Protein AF-A0A1H5EZY5-F1 (afdb_monomer)

Solvent-accessible surface area (backbone atoms only — not comparable to full-atom values): 12156 Å² total; per-residue (Å²): 132,83,86,78,52,65,45,94,56,48,71,58,51,29,42,50,50,19,53,46,42,24,49,39,23,75,73,49,32,17,61,66,46,44,53,45,46,36,35,61,32,66,70,31,31,36,28,36,34,44,83,40,55,29,70,71,45,46,45,78,48,39,24,49,19,39,66,89,80,64,45,63,41,95,85,56,87,51,53,63,32,92,62,47,39,56,52,40,27,47,43,71,72,35,91,64,38,32,17,35,40,35,31,49,28,74,66,40,46,40,71,70,27,32,38,50,18,38,30,57,73,62,80,70,93,87,70,81,74,88,79,92,68,91,83,70,32,72,51,37,62,45,72,58,74,57,99,74,70,52,51,68,61,43,26,53,52,52,47,56,38,54,72,72,43,57,95,71,51,57,51,52,38,37,32,40,103,68,23,33,36,18,33,18,70,35,63,66,47,13,48,51,40,45,51,48,28,40,56,42,30,70,52,76,77,73,77,71,97,73,74,80,72,87,83,78,85,82,132

Secondary structure (DSSP, 8-state):
-PPPPPPTTHHHHHHHHHHHHHHHHHTTSS-TT--EEEEEETTEEEEEBTT--TTT--GGGEEEE-TTT-PBPTT--S-B-TTHHHHHHHHHH-TT--EEEEE--HHHHSHHHHHHHHS--S--TTS--S--PPP-----EEPPPPSS--HHHHHHHHHHHHHTSPTT--SEEEETTTEEEEEESSHHHHHHHHHHHHHHHHS--PPPS-PPPTT----

pLDDT: mean 80.05, std 19.18, range [26.67, 98.0]

Sequence (219 aa):
MKPLYLREDTERQRERLAATARHLHRSGWMPGTSGSVSLRSGDAVLITAHDLDKGRMDARDTVLIDPSEGLPLLGETEWPCAETPVHLALHGYLPDCETVVHVRAAGVTTPAAFARGAGHAGPPAAERNLRSGPAGSTPTMLPALPARPDPGRTADEVRAALDGTAAGAPAALLVADTGVFTWGRDLGEALAALDGIE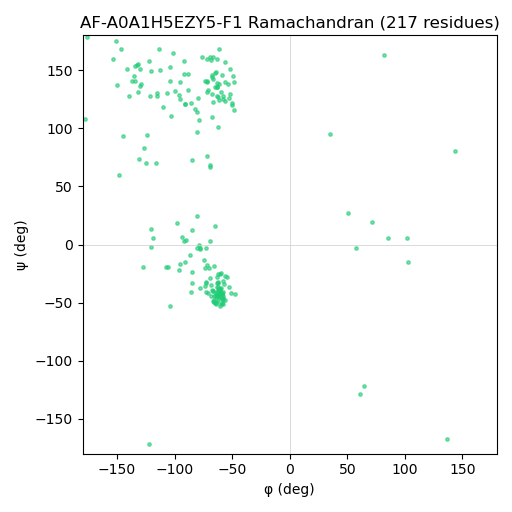ERSRSPLRPG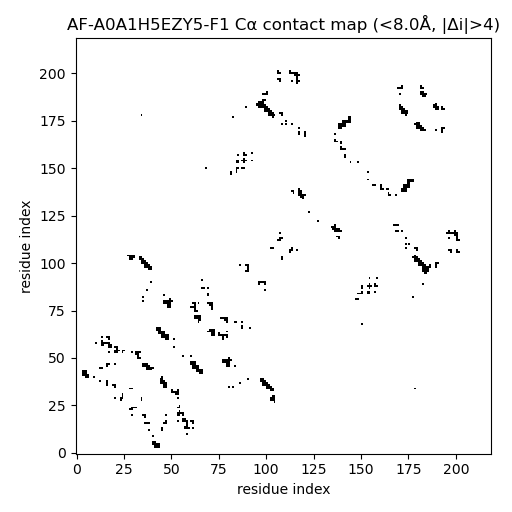ADAPDPAGWTR

Nearest PDB structures (foldseek):
  1e49-assembly1_P  TM=8.321E-01  e=1.815E-11  Escherichia coli
  2opi-assembly1_B  TM=8.022E-01  e=7.577E-12  Bacteroides thetaiotaomicron VPI-5482
  6btg-assembly1_A  TM=8.144E-01  e=2.809E-11  Bacillus thuringiensis
  1jdi-assembly1_A  TM=7.151E-01  e=1.248E-11  Escherichia coli K-12
  1k0w-assembly1_A  TM=7.139E-01  e=4.084E-11  Escherichia coli

Foldseek 3Di:
DDDFAFAPCLLVVLQVQLVVLL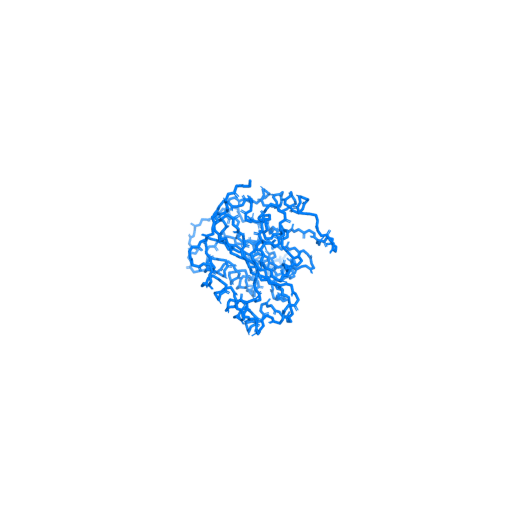VCCVVQFADQQAKKKWFDGGQWIKIAFARDGSNDDGSLRIFTAHLPQRAGDPPRDTHHYQCSLLVSLCCVQPVLFGMKIWTDRPLCQDPLLVQQLQQDLDPPPPPDDDDDDDGGFGAQEAEAAPPRHDSVVSSVRSNVSVVPGDPRGQQWYHYHPRGIMGTGSDPVSRVVSVVSSNVSSPDPDPPPPPPPDPPPDDD

Radius of gyration: 19.77 Å; Cα contacts (8 Å, |Δi|>4): 393; chains: 1; bounding box: 54×33×74 Å

Structure (mmCIF, N/CA/C/O backbone):
data_AF-A0A1H5EZY5-F1
#
_entry.id   AF-A0A1H5EZY5-F1
#
loop_
_atom_site.group_PDB
_atom_site.id
_atom_site.type_symbol
_atom_site.label_atom_id
_atom_site.label_alt_id
_atom_site.label_comp_id
_atom_site.label_asym_id
_atom_site.label_entity_id
_atom_site.label_seq_id
_atom_site.pdbx_PDB_ins_code
_atom_site.Cartn_x
_atom_site.Cartn_y
_atom_site.Cartn_z
_atom_site.occupancy
_atom_site.B_iso_or_equiv
_atom_site.auth_seq_id
_atom_site.auth_comp_id
_atom_site.auth_asym_id
_atom_site.auth_atom_id
_atom_site.pdbx_PDB_model_num
ATOM 1 N N . MET A 1 1 ? -13.627 16.289 18.572 1.00 65.69 1 MET A N 1
ATOM 2 C CA . MET A 1 1 ? -13.068 15.155 17.809 1.00 65.69 1 MET A CA 1
ATOM 3 C C . MET A 1 1 ? -14.059 14.840 16.699 1.00 65.69 1 MET A C 1
ATOM 5 O O . MET A 1 1 ? -15.232 14.675 17.014 1.00 65.69 1 MET A O 1
ATOM 9 N N . LYS A 1 2 ? -13.652 14.899 15.425 1.00 73.62 2 LYS A N 1
ATOM 10 C CA . LYS A 1 2 ? -14.543 14.551 14.305 1.00 73.62 2 LYS A CA 1
ATOM 11 C C . LYS A 1 2 ? -14.763 13.028 14.337 1.00 73.62 2 LYS A C 1
ATOM 13 O O . LYS A 1 2 ? -13.775 12.321 14.525 1.00 73.62 2 LYS A O 1
ATOM 18 N N . PRO A 1 3 ? -16.000 12.519 14.217 1.00 80.00 3 PRO A N 1
ATOM 19 C CA . PRO A 1 3 ? -16.215 11.081 14.093 1.00 80.00 3 PRO A CA 1
ATOM 20 C C . PRO A 1 3 ? -15.567 10.575 12.796 1.00 80.00 3 PRO A C 1
ATOM 22 O O . PRO A 1 3 ? -15.693 11.229 11.760 1.00 80.00 3 PRO A O 1
ATOM 25 N N . LEU A 1 4 ? -14.869 9.441 12.876 1.00 86.88 4 LEU A N 1
ATOM 26 C CA . LEU A 1 4 ? -14.318 8.737 11.718 1.00 86.88 4 LEU A CA 1
ATOM 27 C C . LEU A 1 4 ? -15.369 7.772 11.175 1.00 86.88 4 LEU A C 1
ATOM 29 O O . LEU A 1 4 ? -15.978 7.024 11.943 1.00 86.88 4 LEU A O 1
ATOM 33 N N . TYR A 1 5 ? -15.574 7.780 9.862 1.00 90.75 5 TYR A N 1
ATOM 34 C CA . TYR A 1 5 ? -16.389 6.779 9.191 1.00 90.75 5 TYR A CA 1
ATOM 35 C C . TYR A 1 5 ? -15.509 5.607 8.750 1.00 90.75 5 TYR A C 1
ATOM 37 O O . TYR A 1 5 ? -14.586 5.786 7.961 1.00 90.75 5 TYR A O 1
ATOM 45 N N . LEU A 1 6 ? -15.806 4.404 9.234 1.00 92.81 6 LEU A N 1
ATOM 46 C CA . LEU A 1 6 ? -15.207 3.160 8.745 1.00 92.81 6 LEU A CA 1
ATOM 47 C C . LEU A 1 6 ? -16.213 2.430 7.861 1.00 92.81 6 LEU A C 1
ATOM 49 O O . LEU A 1 6 ? -17.425 2.568 8.047 1.00 92.81 6 LEU A O 1
ATOM 53 N N . ARG A 1 7 ? -15.726 1.621 6.917 1.00 91.00 7 ARG A N 1
ATOM 54 C CA . ARG A 1 7 ? -16.623 0.776 6.123 1.00 91.00 7 ARG A CA 1
ATOM 55 C C . ARG A 1 7 ? -17.281 -0.289 7.001 1.00 91.00 7 ARG A C 1
ATOM 57 O O . ARG A 1 7 ? -16.639 -0.883 7.869 1.00 91.00 7 ARG A O 1
ATOM 64 N N . GLU A 1 8 ? -18.550 -0.581 6.729 1.00 90.00 8 GLU A N 1
ATOM 65 C CA . GLU A 1 8 ? -19.320 -1.602 7.456 1.00 90.00 8 GLU A CA 1
ATOM 66 C C . GLU A 1 8 ? -18.708 -3.009 7.334 1.00 90.00 8 GLU A C 1
ATOM 68 O O . GLU A 1 8 ? -18.880 -3.845 8.217 1.00 90.00 8 GLU A O 1
ATOM 73 N N . ASP A 1 9 ? -17.961 -3.275 6.260 1.00 93.50 9 ASP A N 1
ATOM 74 C CA . ASP A 1 9 ? -17.326 -4.560 5.974 1.00 93.50 9 ASP A CA 1
ATOM 75 C C . ASP A 1 9 ? -15.842 -4.629 6.377 1.00 93.50 9 ASP A C 1
ATOM 77 O O . ASP A 1 9 ? -15.132 -5.526 5.921 1.00 93.50 9 ASP A O 1
ATOM 81 N N . THR A 1 10 ? -15.368 -3.738 7.258 1.00 94.75 10 THR A N 1
ATOM 82 C CA . THR A 1 10 ? -13.947 -3.658 7.659 1.00 94.75 10 THR A CA 1
ATOM 83 C C . THR A 1 10 ? -13.365 -5.004 8.108 1.00 94.75 10 THR A C 1
ATOM 85 O O . THR A 1 10 ? -12.271 -5.364 7.683 1.00 94.75 10 THR A O 1
ATOM 88 N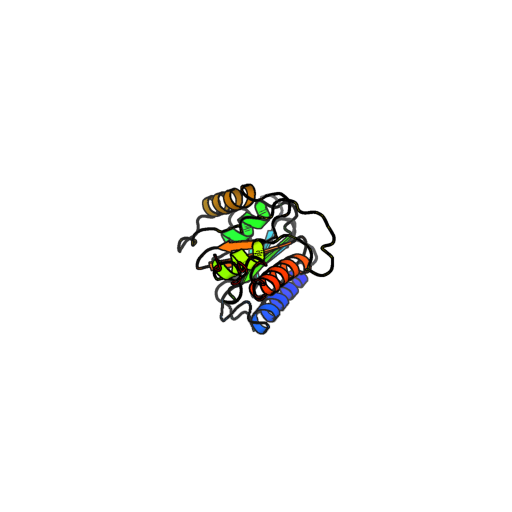 N . GLU A 1 11 ? -14.096 -5.814 8.878 1.00 94.88 11 GLU A N 1
ATOM 89 C CA . GLU A 1 11 ? -13.612 -7.145 9.289 1.00 94.88 11 GLU A CA 1
ATOM 90 C C . GLU A 1 11 ? -13.385 -8.089 8.096 1.00 94.88 11 GLU A C 1
ATOM 92 O O . GLU A 1 11 ? -12.392 -8.815 8.043 1.00 94.88 11 GLU A O 1
ATOM 97 N N . ARG A 1 12 ? -14.237 -8.016 7.064 1.00 96.19 12 ARG A N 1
ATOM 98 C CA . ARG A 1 12 ? -13.999 -8.752 5.811 1.00 96.19 12 ARG A CA 1
ATOM 99 C C . ARG A 1 12 ? -12.801 -8.186 5.057 1.00 96.19 12 ARG A C 1
ATOM 101 O O . ARG A 1 12 ? -12.072 -8.949 4.424 1.00 96.19 12 ARG A O 1
ATOM 108 N N . GLN A 1 13 ? -12.580 -6.869 5.111 1.00 96.44 13 GLN A N 1
ATOM 109 C CA . GLN A 1 13 ? -11.387 -6.258 4.525 1.00 96.44 13 GLN A CA 1
ATOM 110 C C . GLN A 1 13 ? -10.110 -6.771 5.207 1.00 96.44 13 GLN A C 1
ATOM 112 O O . GLN A 1 13 ? -9.157 -7.085 4.495 1.00 96.44 13 GLN A O 1
ATOM 117 N N . ARG A 1 14 ? -10.101 -6.953 6.538 1.00 97.12 14 ARG A N 1
ATOM 118 C CA . ARG A 1 14 ? -8.972 -7.559 7.277 1.00 97.12 14 ARG A CA 1
ATOM 119 C C . ARG A 1 14 ? -8.669 -8.971 6.804 1.00 97.12 14 ARG A C 1
ATOM 121 O O . ARG A 1 14 ? -7.535 -9.274 6.433 1.00 97.12 14 ARG A O 1
ATOM 128 N N . GLU A 1 15 ? -9.689 -9.822 6.738 1.00 97.00 15 GLU A N 1
ATOM 129 C CA . GLU A 1 15 ? -9.538 -11.192 6.241 1.00 97.00 15 GLU A CA 1
ATOM 130 C C . GLU A 1 15 ? -9.032 -11.227 4.795 1.00 97.00 15 GLU A C 1
ATOM 132 O O . GLU A 1 15 ? -8.137 -12.012 4.462 1.00 97.00 15 GLU A O 1
ATOM 137 N N . ARG A 1 16 ? -9.571 -10.354 3.934 1.00 95.94 16 ARG A N 1
ATOM 138 C CA . ARG A 1 16 ? -9.159 -10.234 2.532 1.00 95.94 16 ARG A CA 1
ATOM 139 C C . ARG A 1 16 ? -7.709 -9.778 2.414 1.00 95.94 16 ARG A C 1
ATOM 141 O O . ARG A 1 16 ? -6.968 -10.348 1.612 1.00 95.94 16 ARG A O 1
ATOM 148 N N . LEU A 1 17 ? -7.288 -8.799 3.210 1.00 95.81 17 LEU A N 1
ATOM 149 C CA . LEU A 1 17 ? -5.916 -8.296 3.219 1.00 95.81 17 LEU A CA 1
ATOM 150 C C . LEU A 1 17 ? -4.931 -9.393 3.632 1.00 95.81 17 LEU A C 1
ATOM 152 O O . LEU A 1 17 ? -3.958 -9.653 2.924 1.00 95.81 17 LEU A O 1
ATOM 156 N N . ALA A 1 18 ? -5.240 -10.112 4.713 1.00 95.62 18 ALA A N 1
ATOM 157 C CA . ALA A 1 18 ? -4.438 -11.236 5.178 1.00 95.62 18 ALA A CA 1
ATOM 158 C C . ALA A 1 18 ? -4.370 -12.361 4.132 1.00 95.62 18 ALA A C 1
ATOM 160 O O . ALA A 1 18 ? -3.295 -12.868 3.817 1.00 95.62 18 ALA A O 1
ATOM 161 N N . ALA A 1 19 ? -5.504 -12.730 3.526 1.00 96.12 19 ALA A N 1
ATOM 162 C CA . ALA A 1 19 ? -5.543 -13.736 2.464 1.00 96.12 19 ALA A CA 1
ATOM 163 C C . ALA A 1 19 ? -4.697 -13.341 1.245 1.00 96.12 19 ALA A C 1
ATOM 165 O O . ALA A 1 19 ? -4.029 -14.197 0.658 1.00 96.12 19 ALA A O 1
ATOM 166 N N . THR A 1 20 ? -4.695 -12.053 0.905 1.00 95.62 20 THR A N 1
ATOM 167 C CA . THR A 1 20 ? -3.898 -11.478 -0.182 1.00 95.62 20 THR A CA 1
ATOM 168 C C . THR A 1 20 ? -2.410 -11.567 0.115 1.00 95.62 20 THR A C 1
ATOM 170 O O . THR A 1 20 ? -1.664 -12.090 -0.710 1.00 95.62 20 THR A O 1
ATOM 173 N N . ALA A 1 21 ? -1.978 -11.138 1.304 1.00 94.44 21 ALA A N 1
ATOM 174 C CA . ALA A 1 21 ? -0.582 -11.244 1.722 1.00 94.44 21 ALA A CA 1
ATOM 175 C C . ALA A 1 21 ? -0.099 -12.704 1.693 1.00 94.44 21 ALA A C 1
ATOM 177 O O . ALA A 1 21 ? 0.943 -13.004 1.108 1.00 94.44 21 ALA A O 1
ATOM 178 N N . ARG A 1 22 ? -0.917 -13.643 2.197 1.00 95.06 22 ARG A N 1
ATOM 179 C CA . ARG A 1 22 ? -0.616 -15.082 2.126 1.00 95.06 22 ARG A CA 1
ATOM 180 C C . ARG A 1 22 ? -0.508 -15.585 0.686 1.00 95.06 22 ARG A C 1
ATOM 182 O O . ARG A 1 22 ? 0.335 -16.433 0.395 1.00 95.06 22 ARG A O 1
ATOM 189 N N . HIS A 1 23 ? -1.380 -15.124 -0.211 1.00 94.94 23 HIS A N 1
ATOM 190 C CA . HIS A 1 23 ? -1.325 -15.484 -1.629 1.00 94.94 23 HIS A CA 1
ATOM 191 C C . HIS A 1 23 ? -0.041 -14.966 -2.285 1.00 94.94 23 HIS A C 1
ATOM 193 O O . HIS A 1 23 ? 0.694 -15.757 -2.869 1.00 94.94 23 HIS A O 1
ATOM 199 N N . LEU A 1 24 ? 0.267 -13.679 -2.117 1.00 94.62 24 LEU A N 1
ATOM 200 C CA . LEU A 1 24 ? 1.472 -13.048 -2.654 1.00 94.62 24 LEU A CA 1
ATOM 201 C C . LEU A 1 24 ? 2.747 -13.718 -2.129 1.00 94.62 24 LEU A C 1
ATOM 203 O O . LEU A 1 24 ? 3.650 -14.020 -2.908 1.00 94.62 24 LEU A O 1
ATOM 207 N N . HIS A 1 25 ? 2.798 -14.043 -0.836 1.00 94.00 25 HIS A N 1
ATOM 208 C CA . HIS A 1 25 ? 3.904 -14.796 -0.249 1.00 94.00 25 HIS A CA 1
ATOM 209 C C . HIS A 1 25 ? 4.097 -16.165 -0.918 1.00 94.00 25 HIS A C 1
ATOM 211 O O . HIS A 1 25 ? 5.199 -16.475 -1.368 1.00 94.00 25 HIS A O 1
ATOM 217 N N . ARG A 1 26 ? 3.029 -16.970 -1.052 1.00 93.19 26 ARG A N 1
ATOM 218 C CA . ARG A 1 26 ? 3.101 -18.293 -1.708 1.00 93.19 26 ARG A CA 1
ATOM 219 C C . ARG A 1 26 ? 3.515 -18.212 -3.176 1.00 93.19 26 ARG A C 1
ATOM 221 O O . ARG A 1 26 ? 4.172 -19.125 -3.663 1.00 93.19 26 ARG A O 1
ATOM 228 N N . SER A 1 27 ? 3.144 -17.134 -3.858 1.00 91.06 27 SER A N 1
ATOM 229 C CA . SER A 1 27 ? 3.533 -16.866 -5.245 1.00 91.06 27 SER A CA 1
ATOM 230 C C . SER A 1 27 ? 4.965 -16.316 -5.378 1.00 91.06 27 SER A C 1
ATOM 232 O O . SER A 1 27 ? 5.419 -16.072 -6.489 1.00 91.06 27 SER A O 1
ATOM 234 N N . GLY A 1 28 ? 5.697 -16.133 -4.270 1.00 91.19 28 GLY A N 1
ATOM 235 C CA . GLY A 1 28 ? 7.088 -15.666 -4.261 1.00 91.19 28 GLY A CA 1
ATOM 236 C C . GLY A 1 28 ? 7.259 -14.143 -4.303 1.00 91.19 28 GLY A C 1
ATOM 237 O O . GLY A 1 28 ? 8.388 -13.658 -4.367 1.00 91.19 28 GLY A O 1
ATOM 238 N N . TRP A 1 29 ? 6.163 -13.380 -4.230 1.00 92.50 29 TRP A N 1
ATOM 239 C CA . TRP A 1 29 ? 6.166 -11.915 -4.300 1.00 92.50 29 TRP A CA 1
ATOM 240 C C . TRP A 1 29 ? 6.712 -11.233 -3.042 1.00 92.50 29 TRP A C 1
ATOM 242 O O . TRP A 1 29 ? 7.342 -10.175 -3.117 1.00 92.50 29 TRP A O 1
ATOM 252 N N . MET A 1 30 ? 6.478 -11.857 -1.890 1.00 92.50 30 MET A N 1
ATOM 253 C CA . MET A 1 30 ? 6.756 -11.325 -0.554 1.00 92.50 30 MET A CA 1
ATOM 254 C C . MET A 1 30 ? 7.646 -12.297 0.235 1.00 92.50 30 MET A C 1
ATOM 256 O O . MET A 1 30 ? 7.156 -12.982 1.133 1.00 92.50 30 MET A O 1
ATOM 260 N N . PRO A 1 31 ? 8.934 -12.455 -0.120 1.00 86.50 31 PRO A N 1
ATOM 261 C CA . PRO A 1 31 ? 9.822 -13.383 0.578 1.00 86.50 31 PRO A CA 1
ATOM 262 C C . PRO A 1 31 ? 10.024 -12.978 2.047 1.00 86.50 31 PRO A C 1
ATOM 264 O O . PRO A 1 31 ? 10.264 -11.810 2.356 1.00 86.50 31 PRO A O 1
ATOM 267 N N . GLY A 1 32 ? 9.965 -13.952 2.959 1.00 84.38 32 GLY A N 1
ATOM 268 C CA . GLY A 1 32 ? 10.110 -13.708 4.399 1.00 84.38 32 GLY A CA 1
ATOM 269 C C . GLY A 1 32 ? 9.019 -12.783 4.949 1.00 84.38 32 GLY A C 1
ATOM 270 O O . GLY A 1 32 ? 7.836 -13.015 4.716 1.00 84.38 32 GLY A O 1
ATOM 271 N N . THR A 1 33 ? 9.427 -11.734 5.667 1.00 84.88 33 THR A N 1
ATOM 272 C CA . THR A 1 33 ? 8.532 -10.723 6.260 1.00 84.88 33 THR A CA 1
ATOM 273 C C . THR A 1 33 ? 8.283 -9.517 5.353 1.00 84.88 33 THR A C 1
ATOM 275 O O . THR A 1 33 ? 7.623 -8.559 5.751 1.00 84.88 33 THR A O 1
ATOM 278 N N . SER A 1 34 ? 8.825 -9.540 4.135 1.00 87.12 34 SER A N 1
ATOM 279 C CA . SER A 1 34 ? 8.793 -8.379 3.256 1.00 87.12 34 SER A CA 1
ATOM 280 C C . SER A 1 34 ? 7.449 -8.128 2.587 1.00 87.12 34 SER A C 1
ATOM 282 O O . SER A 1 34 ? 6.634 -9.034 2.424 1.00 87.12 34 SER A O 1
ATOM 284 N N . GLY A 1 35 ? 7.276 -6.899 2.106 1.00 91.31 35 GLY A N 1
ATOM 285 C CA . GLY A 1 35 ? 6.090 -6.494 1.375 1.00 91.31 35 GLY A CA 1
ATOM 286 C C . GLY A 1 35 ? 4.937 -6.124 2.294 1.00 91.31 35 GLY A C 1
ATOM 287 O O . GLY A 1 35 ? 4.885 -6.467 3.479 1.00 91.31 35 GLY A O 1
ATOM 288 N N . SER A 1 36 ? 3.974 -5.431 1.717 1.00 95.38 36 SER A N 1
ATOM 289 C CA . SER A 1 36 ? 2.794 -4.961 2.425 1.00 95.38 36 SER A CA 1
ATOM 290 C C . SER A 1 36 ? 1.628 -4.788 1.469 1.00 95.38 36 SER A C 1
ATOM 292 O O . SER A 1 36 ? 1.787 -4.698 0.253 1.00 95.38 36 SER A O 1
ATOM 294 N N . VAL A 1 37 ? 0.423 -4.772 2.021 1.00 97.12 37 VAL A N 1
ATOM 295 C CA . VAL A 1 37 ? -0.795 -4.457 1.271 1.00 97.12 37 VAL A CA 1
ATOM 296 C C . VAL A 1 37 ? -1.607 -3.480 2.103 1.00 97.12 37 VAL A C 1
ATOM 298 O O . VAL A 1 37 ? -1.679 -3.642 3.322 1.00 97.12 37 VAL A O 1
ATOM 301 N N . SER A 1 38 ? -2.233 -2.495 1.464 1.00 98.00 38 SER A N 1
ATOM 302 C CA . SER A 1 38 ? -3.194 -1.601 2.112 1.00 98.00 38 SER A CA 1
ATOM 303 C C . SER A 1 38 ? -4.476 -1.426 1.309 1.00 98.00 38 SER A C 1
ATOM 305 O O . SER A 1 38 ? -4.483 -1.570 0.086 1.00 98.00 38 SER A O 1
ATOM 307 N N . LEU A 1 39 ? -5.557 -1.092 2.012 1.00 97.25 39 LEU A N 1
ATOM 308 C CA . LEU A 1 39 ? -6.886 -0.808 1.479 1.00 97.25 39 LEU A CA 1
ATOM 309 C C . LEU A 1 39 ? -7.458 0.446 2.147 1.00 97.25 39 LEU A C 1
ATOM 311 O O . LEU A 1 39 ? -7.283 0.639 3.349 1.00 97.25 39 LEU A O 1
ATOM 315 N N . ARG A 1 40 ? -8.225 1.258 1.417 1.00 96.19 40 ARG A N 1
ATOM 316 C CA . ARG A 1 40 ? -9.066 2.300 2.028 1.00 96.19 40 ARG A CA 1
ATOM 317 C C . ARG A 1 40 ? -10.269 1.678 2.751 1.00 96.19 40 ARG A C 1
ATOM 319 O O . ARG A 1 40 ? -11.019 0.869 2.187 1.00 96.19 40 ARG A O 1
ATOM 326 N N . SER A 1 41 ? -10.493 2.105 3.992 1.00 96.06 41 SER A N 1
ATOM 327 C CA . SER A 1 41 ? -11.681 1.782 4.789 1.00 96.06 41 SER A CA 1
ATOM 328 C C . SER A 1 41 ? -12.325 3.064 5.313 1.00 96.06 41 SER A C 1
ATOM 330 O O . SER A 1 41 ? -12.080 3.504 6.435 1.00 96.06 41 SER A O 1
ATOM 332 N N . GLY A 1 42 ? -13.137 3.691 4.459 1.00 94.38 42 GLY A N 1
ATOM 333 C CA . GLY A 1 42 ? -13.774 4.969 4.766 1.00 94.38 42 GLY A CA 1
ATOM 334 C C . GLY A 1 42 ? -12.730 6.074 4.930 1.00 94.38 42 GLY A C 1
ATOM 335 O O . GLY A 1 42 ? -11.941 6.315 4.018 1.00 94.38 42 GLY A O 1
ATOM 336 N N . ASP A 1 43 ? -12.721 6.710 6.099 1.00 94.62 43 ASP A N 1
ATOM 337 C CA . ASP A 1 43 ? -11.772 7.758 6.482 1.00 94.62 43 ASP A CA 1
ATOM 338 C C . ASP A 1 43 ? -10.411 7.202 6.953 1.00 94.62 43 ASP A C 1
ATOM 340 O O . ASP A 1 43 ? -9.510 7.981 7.250 1.00 94.62 43 ASP A O 1
ATOM 344 N N . ALA A 1 44 ? -10.247 5.876 7.033 1.00 96.12 44 ALA A N 1
ATOM 345 C CA . ALA A 1 44 ? -9.020 5.212 7.470 1.00 96.12 44 ALA A CA 1
ATOM 346 C C . ALA A 1 44 ? -8.349 4.413 6.342 1.00 96.12 44 ALA A C 1
ATOM 348 O O . ALA A 1 44 ? -8.935 4.139 5.289 1.00 96.12 44 ALA A O 1
ATOM 349 N N . VAL A 1 45 ? -7.113 3.984 6.589 1.00 97.50 45 VAL A N 1
ATOM 350 C CA . VAL A 1 45 ? -6.413 3.002 5.752 1.00 97.50 45 VAL A CA 1
ATOM 351 C C . VAL A 1 45 ? -6.175 1.747 6.579 1.00 97.50 45 VAL A C 1
ATOM 353 O O . VAL A 1 45 ? -5.685 1.817 7.697 1.00 97.50 45 VAL A O 1
ATOM 356 N N . LEU A 1 46 ? -6.529 0.589 6.039 1.00 97.88 46 LEU A N 1
ATOM 357 C CA . LEU A 1 46 ? -6.198 -0.708 6.611 1.00 97.88 46 LEU A CA 1
ATOM 358 C C . LEU A 1 46 ? -4.920 -1.219 5.949 1.00 97.88 46 LEU A C 1
ATOM 360 O O . LEU A 1 46 ? -4.878 -1.320 4.726 1.00 97.88 46 LEU A O 1
ATOM 364 N N . ILE A 1 47 ? -3.895 -1.562 6.722 1.00 97.69 47 ILE A N 1
ATOM 365 C CA . ILE A 1 47 ? -2.599 -2.017 6.201 1.00 97.69 47 ILE A CA 1
ATOM 366 C C . ILE A 1 47 ? -2.102 -3.256 6.951 1.00 97.69 47 ILE A C 1
ATOM 368 O O . ILE A 1 47 ? -2.474 -3.505 8.094 1.00 97.69 47 ILE A O 1
ATOM 372 N N . THR A 1 48 ? -1.275 -4.074 6.302 1.00 95.81 48 THR A N 1
ATOM 373 C CA . THR A 1 48 ? -0.606 -5.206 6.959 1.00 95.81 48 THR A CA 1
ATOM 374 C C . THR A 1 48 ? 0.348 -4.728 8.056 1.00 95.81 48 THR A C 1
ATOM 376 O O . THR A 1 48 ? 1.100 -3.778 7.830 1.00 95.81 48 THR A O 1
ATOM 379 N N . ALA A 1 49 ? 0.383 -5.422 9.195 1.00 93.56 49 ALA A N 1
ATOM 380 C CA . ALA A 1 49 ? 1.294 -5.100 10.290 1.00 93.56 49 ALA A CA 1
ATOM 381 C C . ALA A 1 49 ? 2.778 -5.390 9.960 1.00 93.56 49 ALA A C 1
ATOM 383 O O . ALA A 1 49 ? 3.109 -6.113 9.005 1.00 93.56 49 ALA A O 1
ATOM 384 N N . HIS A 1 50 ? 3.665 -4.773 10.745 1.00 87.25 50 HIS A N 1
ATOM 385 C CA . HIS A 1 50 ? 5.124 -4.870 10.633 1.00 87.25 50 HIS A CA 1
ATOM 386 C C . HIS A 1 50 ? 5.667 -6.284 10.908 1.00 87.25 50 HIS A C 1
ATOM 388 O O . HIS A 1 50 ? 5.126 -7.003 11.734 1.00 87.25 50 HIS A O 1
ATOM 394 N N . ASP A 1 51 ? 6.761 -6.665 10.239 1.00 78.69 51 ASP A N 1
ATOM 395 C CA . ASP A 1 51 ? 7.607 -7.835 10.557 1.00 78.69 51 ASP A CA 1
ATOM 396 C C . ASP A 1 51 ? 6.913 -9.198 10.753 1.00 78.69 51 ASP A C 1
ATOM 398 O O . ASP A 1 51 ? 7.440 -10.100 11.406 1.00 78.69 51 ASP A O 1
ATOM 402 N N . LEU A 1 52 ? 5.762 -9.401 10.115 1.00 83.06 52 LEU A N 1
ATOM 403 C CA . LEU A 1 52 ? 5.044 -10.672 10.171 1.00 83.06 52 LEU A CA 1
ATOM 404 C C . LEU A 1 52 ? 5.427 -11.626 9.043 1.00 83.06 52 LEU A C 1
ATOM 406 O O . LEU A 1 52 ? 5.653 -11.218 7.901 1.00 83.06 52 LEU A O 1
ATOM 410 N N . ASP A 1 53 ? 5.408 -12.925 9.353 1.00 86.81 53 ASP A N 1
ATOM 411 C CA . ASP A 1 53 ? 5.426 -13.990 8.350 1.00 86.81 53 ASP A CA 1
ATOM 412 C C . ASP A 1 53 ? 4.165 -13.887 7.480 1.00 86.81 53 ASP A C 1
ATOM 414 O O . ASP A 1 53 ? 3.068 -14.318 7.861 1.00 86.81 53 ASP A O 1
ATOM 418 N N . LYS A 1 54 ? 4.333 -13.322 6.278 1.00 86.81 54 LYS A N 1
ATOM 419 C CA . LYS A 1 54 ? 3.239 -13.067 5.333 1.00 86.81 54 LYS A CA 1
ATOM 420 C C . LYS A 1 54 ? 2.507 -14.346 4.933 1.00 86.81 54 LYS A C 1
ATOM 422 O O . LYS A 1 54 ? 1.330 -14.285 4.588 1.00 86.81 54 LYS A O 1
ATOM 427 N N . GLY A 1 55 ? 3.154 -15.511 5.023 1.00 86.44 55 GLY A N 1
ATOM 428 C CA . GLY A 1 55 ? 2.548 -16.808 4.735 1.00 86.44 55 GLY A CA 1
ATOM 429 C C . GLY A 1 55 ? 1.516 -17.263 5.770 1.00 86.44 55 GLY A C 1
ATOM 430 O O . GLY A 1 55 ? 0.665 -18.099 5.446 1.00 86.44 55 GLY A O 1
ATOM 431 N N . ARG A 1 56 ? 1.552 -16.705 6.988 1.00 89.81 56 ARG A N 1
ATOM 432 C CA . ARG A 1 56 ? 0.744 -17.146 8.140 1.00 89.81 56 ARG A CA 1
ATOM 433 C C . ARG A 1 56 ? -0.178 -16.079 8.715 1.00 89.81 56 ARG A C 1
ATOM 435 O O . ARG A 1 56 ? -0.934 -16.411 9.621 1.00 89.81 56 ARG A O 1
ATOM 442 N N . MET A 1 57 ? -0.140 -14.864 8.170 1.00 92.00 57 MET A N 1
ATOM 443 C CA . MET A 1 57 ? -0.972 -13.748 8.621 1.00 92.00 57 MET A CA 1
ATOM 444 C C . MET A 1 57 ? -2.446 -14.130 8.750 1.00 92.00 57 MET A C 1
ATOM 446 O O . MET A 1 57 ? -2.944 -14.862 7.899 1.00 92.00 57 MET A O 1
ATOM 450 N N . ASP A 1 58 ? -3.164 -13.578 9.718 1.00 94.62 58 ASP A N 1
ATOM 451 C CA . ASP A 1 58 ? -4.622 -13.599 9.834 1.00 94.62 58 ASP A CA 1
ATOM 452 C C . ASP A 1 58 ? -5.216 -12.173 9.902 1.00 94.62 58 ASP A C 1
ATOM 454 O O . ASP A 1 58 ? -4.542 -11.191 9.605 1.00 94.62 58 ASP A O 1
ATOM 458 N N . ALA A 1 59 ? -6.514 -12.036 10.186 1.00 94.81 59 ALA A N 1
ATOM 459 C CA . ALA A 1 59 ? -7.172 -10.727 10.229 1.00 94.81 59 ALA A CA 1
ATOM 460 C C . ALA A 1 59 ? -6.611 -9.789 11.321 1.00 94.81 59 ALA A C 1
ATOM 462 O O . ALA A 1 59 ? -6.648 -8.571 11.152 1.00 94.81 59 ALA A O 1
ATOM 463 N N . ARG A 1 60 ? -6.078 -10.335 12.420 1.00 93.94 60 ARG A N 1
ATOM 464 C CA . ARG A 1 60 ? -5.487 -9.577 13.537 1.00 93.94 60 ARG A CA 1
ATOM 465 C C . ARG A 1 60 ? -4.126 -8.989 13.186 1.00 93.94 60 ARG A C 1
ATOM 467 O O . ARG A 1 60 ? -3.720 -8.005 13.781 1.00 93.94 60 ARG A O 1
ATOM 474 N N . ASP A 1 61 ? -3.483 -9.537 12.164 1.00 94.94 61 ASP A N 1
ATOM 475 C CA . ASP A 1 61 ? -2.191 -9.104 11.632 1.00 94.94 61 ASP A CA 1
ATOM 476 C C . ASP A 1 61 ? -2.313 -7.889 10.687 1.00 94.94 61 ASP A C 1
ATOM 478 O O . ASP A 1 61 ? -1.498 -7.653 9.786 1.00 94.94 61 ASP A O 1
ATOM 482 N N . THR A 1 62 ? -3.380 -7.115 10.858 1.00 96.25 62 THR A N 1
ATOM 483 C CA . THR A 1 62 ? -3.700 -5.918 10.084 1.00 96.25 62 THR A CA 1
ATOM 484 C C . THR A 1 62 ? -4.016 -4.786 11.042 1.00 96.25 62 THR A C 1
ATOM 486 O O . THR A 1 62 ? -4.520 -5.020 12.137 1.00 96.25 62 THR A O 1
ATOM 489 N N . VAL A 1 63 ? -3.745 -3.558 10.620 1.00 97.44 63 VAL A N 1
ATOM 490 C CA . VAL A 1 63 ? -3.919 -2.371 11.449 1.00 97.44 63 VAL A CA 1
ATOM 491 C C . VAL A 1 63 ? -4.669 -1.291 10.685 1.00 97.44 63 VAL A C 1
ATOM 493 O O . VAL A 1 63 ? -4.339 -0.985 9.536 1.00 97.44 63 VAL A O 1
ATOM 496 N N . LEU A 1 64 ? -5.698 -0.726 11.315 1.00 97.69 64 LEU A N 1
ATOM 497 C CA . LEU A 1 64 ? -6.318 0.513 10.850 1.00 97.69 64 LEU A CA 1
ATOM 498 C C . LEU A 1 64 ? -5.466 1.699 11.285 1.00 97.69 64 LEU A C 1
ATOM 500 O O . LEU A 1 64 ? -5.19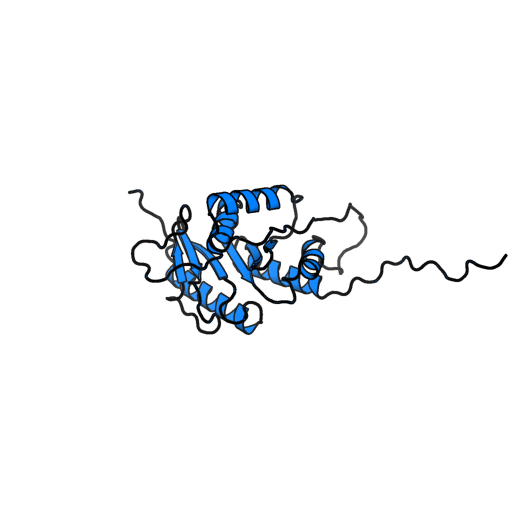6 1.875 12.471 1.00 97.69 64 LEU A O 1
ATOM 504 N N . ILE A 1 65 ? -5.088 2.538 10.331 1.00 97.00 65 ILE A N 1
ATOM 505 C CA . ILE A 1 65 ? -4.290 3.733 10.569 1.00 97.00 65 ILE A CA 1
ATOM 506 C C . ILE A 1 65 ? -5.028 4.991 10.126 1.00 97.00 65 ILE A C 1
ATOM 508 O O . ILE A 1 65 ? -5.807 4.988 9.166 1.00 97.00 65 ILE A O 1
ATOM 512 N N . ASP A 1 66 ? -4.743 6.080 10.830 1.00 94.94 66 ASP A N 1
ATOM 513 C CA . ASP A 1 66 ? -5.099 7.421 10.393 1.00 94.94 66 ASP A CA 1
ATOM 514 C C . ASP A 1 66 ? -4.282 7.792 9.138 1.00 94.94 66 ASP A C 1
ATOM 516 O O . ASP A 1 66 ? -3.058 7.642 9.139 1.00 94.94 66 ASP A O 1
ATOM 520 N N . PRO A 1 67 ? -4.914 8.277 8.056 1.00 93.12 67 PRO A N 1
ATOM 521 C CA . PRO A 1 67 ? -4.212 8.556 6.809 1.00 93.12 67 PRO A CA 1
ATOM 522 C C . PRO A 1 67 ? -3.343 9.821 6.845 1.00 93.12 67 PRO A C 1
ATOM 524 O O . PRO A 1 67 ? -2.557 10.020 5.921 1.00 93.12 67 PRO A O 1
ATOM 527 N N . SER A 1 68 ? -3.489 10.690 7.853 1.00 90.06 68 SER A N 1
ATOM 528 C CA . SER A 1 68 ? -2.707 11.926 7.967 1.00 90.06 68 SER A CA 1
ATOM 529 C C . SER A 1 68 ? -1.366 11.705 8.664 1.00 90.06 68 SER A C 1
ATOM 531 O O . SER A 1 68 ? -0.352 12.231 8.210 1.00 90.06 68 SER A O 1
ATOM 533 N N . GLU A 1 69 ? -1.342 10.889 9.720 1.00 86.31 69 GLU A N 1
ATOM 534 C CA . GLU A 1 69 ? -0.124 10.620 10.498 1.00 86.31 69 GLU A CA 1
ATOM 535 C C . GLU A 1 69 ? 0.441 9.211 10.269 1.00 86.31 69 GLU A C 1
ATOM 537 O O . GLU A 1 69 ? 1.611 8.955 10.553 1.00 86.31 69 GLU A O 1
ATOM 542 N N . GLY A 1 70 ? -0.373 8.283 9.761 1.00 92.25 70 GLY A N 1
ATOM 543 C CA . GLY A 1 70 ? -0.012 6.872 9.633 1.00 92.25 70 GLY A CA 1
ATOM 544 C C . GLY A 1 70 ? 0.063 6.126 10.960 1.00 92.25 70 GLY A C 1
ATOM 545 O O . GLY A 1 70 ? 0.692 5.072 11.034 1.00 92.25 70 GLY A O 1
ATOM 546 N N . LEU A 1 71 ? -0.556 6.669 12.009 1.00 94.12 71 LEU A N 1
ATOM 547 C CA . LEU A 1 71 ? -0.596 6.049 13.328 1.00 94.12 71 LEU A CA 1
ATOM 548 C C . LEU A 1 71 ? -1.795 5.103 13.467 1.00 94.12 71 LEU A C 1
ATOM 550 O O . LEU A 1 71 ? -2.859 5.402 12.915 1.00 94.12 71 LEU A O 1
ATOM 554 N N . PRO A 1 72 ? -1.659 3.997 14.227 1.00 96.50 72 PRO A N 1
ATOM 555 C CA . PRO A 1 72 ? -2.783 3.130 14.560 1.00 96.50 72 PRO A CA 1
ATOM 556 C C . PRO A 1 72 ? -3.944 3.905 15.187 1.00 96.50 72 PRO A C 1
ATOM 558 O O . PRO A 1 72 ? -3.742 4.761 16.053 1.00 96.50 72 PRO A O 1
ATOM 561 N N . LEU A 1 73 ? -5.169 3.579 14.779 1.00 95.69 73 LEU A N 1
ATOM 562 C CA . LEU A 1 73 ? -6.366 4.087 15.438 1.00 95.69 73 LEU A CA 1
ATOM 563 C C . LEU A 1 73 ? -6.502 3.502 16.852 1.00 95.69 73 LEU A C 1
ATOM 565 O O . LEU A 1 73 ? -5.955 2.450 17.186 1.00 95.69 73 LEU A O 1
ATOM 569 N N . LEU A 1 74 ? -7.268 4.192 17.701 1.00 92.75 74 LEU A N 1
ATOM 570 C CA . LEU A 1 74 ? -7.503 3.754 19.074 1.00 92.75 74 LEU A CA 1
ATOM 571 C C . LEU A 1 74 ? -8.129 2.349 19.104 1.00 92.75 74 LEU A C 1
ATOM 573 O O . LEU A 1 74 ? -9.205 2.139 18.550 1.00 92.75 74 LEU A O 1
ATOM 577 N N . GLY A 1 75 ? -7.487 1.427 19.823 1.00 91.69 75 GLY A N 1
ATOM 578 C CA . GLY A 1 75 ? -7.941 0.042 19.984 1.00 91.69 75 GLY A CA 1
ATOM 579 C C . GLY A 1 75 ? -7.178 -0.967 19.127 1.00 91.69 75 GLY A C 1
ATOM 580 O O . GLY A 1 75 ? -7.230 -2.157 19.430 1.00 91.69 75 GLY A O 1
ATOM 581 N N . GLU A 1 76 ? -6.422 -0.512 18.127 1.00 94.94 76 GLU A N 1
ATOM 582 C CA . GLU A 1 76 ? -5.474 -1.371 17.421 1.00 94.94 76 GLU A CA 1
ATOM 583 C C . GLU A 1 76 ? -4.269 -1.690 18.321 1.00 94.94 76 GLU A C 1
ATOM 585 O O . GLU A 1 76 ? -3.784 -0.836 19.067 1.00 94.94 76 GLU A O 1
ATOM 590 N N . THR A 1 77 ? -3.785 -2.929 18.254 1.00 90.75 77 THR A N 1
ATOM 591 C CA . THR A 1 77 ? -2.641 -3.406 19.053 1.00 90.75 77 THR A CA 1
ATOM 592 C C . THR A 1 77 ? -1.363 -3.566 18.241 1.00 90.75 77 THR A C 1
ATOM 594 O O . THR A 1 77 ? -0.276 -3.592 18.813 1.00 90.75 77 THR A O 1
ATOM 597 N N . GLU A 1 78 ? -1.495 -3.664 16.920 1.00 94.69 78 GLU A N 1
ATOM 598 C CA . GLU A 1 78 ? -0.384 -3.850 15.995 1.00 94.69 78 GLU A CA 1
ATOM 599 C C . GLU A 1 78 ? 0.157 -2.519 15.467 1.00 94.69 78 GLU A C 1
ATOM 601 O O . GLU A 1 78 ? -0.537 -1.501 15.434 1.00 94.69 78 GLU A O 1
ATOM 606 N N . TRP A 1 79 ? 1.409 -2.547 15.008 1.00 93.94 79 TRP A N 1
ATOM 607 C CA . TRP A 1 79 ? 2.055 -1.411 14.351 1.00 93.94 79 TRP A CA 1
ATOM 608 C C . TRP A 1 79 ? 2.134 -1.619 12.837 1.00 93.94 79 TRP A C 1
ATOM 610 O O . TRP A 1 79 ? 2.400 -2.741 12.386 1.00 93.94 79 TRP A O 1
ATOM 620 N N . PRO A 1 80 ? 1.922 -0.559 12.038 1.00 93.69 80 PRO A N 1
ATOM 621 C CA . PRO A 1 80 ? 1.966 -0.649 10.589 1.00 93.69 80 PRO A CA 1
ATOM 622 C C . PRO A 1 80 ? 3.407 -0.837 10.098 1.00 93.69 80 PRO A C 1
ATOM 624 O O . PRO A 1 80 ? 4.371 -0.543 10.806 1.00 93.69 80 PRO A O 1
ATOM 627 N N . CYS A 1 81 ? 3.563 -1.347 8.877 1.00 90.25 81 CYS A N 1
ATOM 628 C CA . CYS A 1 81 ? 4.878 -1.611 8.293 1.00 90.25 81 CYS A CA 1
ATOM 629 C C . CYS A 1 81 ? 5.679 -0.322 8.012 1.00 90.25 81 CYS A C 1
ATOM 631 O O . CYS A 1 81 ? 5.123 0.775 7.904 1.00 90.25 81 CYS A O 1
ATOM 633 N N . ALA A 1 82 ? 6.999 -0.449 7.851 1.00 88.19 82 ALA A N 1
ATOM 634 C CA . ALA A 1 82 ? 7.894 0.688 7.612 1.00 88.19 82 ALA A CA 1
ATOM 635 C C . ALA A 1 82 ? 7.587 1.437 6.299 1.00 88.19 82 ALA A C 1
ATOM 637 O O . ALA A 1 82 ? 7.864 2.627 6.173 1.00 88.19 82 ALA A O 1
ATOM 638 N N . GLU A 1 83 ? 6.978 0.751 5.334 1.00 91.62 83 GLU A N 1
ATOM 639 C CA . GLU A 1 83 ? 6.597 1.269 4.020 1.00 91.62 83 GLU A CA 1
ATOM 640 C C . GLU A 1 83 ? 5.325 2.130 4.029 1.00 91.62 83 GLU A C 1
ATOM 642 O O . GLU A 1 83 ? 4.961 2.705 3.001 1.00 91.62 83 GLU A O 1
ATOM 647 N N . THR A 1 84 ? 4.661 2.263 5.182 1.00 95.38 84 THR A N 1
ATOM 648 C CA . THR A 1 84 ? 3.413 3.027 5.349 1.00 95.38 84 THR A CA 1
ATOM 649 C C . THR A 1 84 ? 3.443 4.423 4.716 1.00 95.38 84 THR A C 1
ATOM 651 O O . THR A 1 84 ? 2.480 4.758 4.025 1.00 95.38 84 THR A O 1
ATOM 654 N N . PRO A 1 85 ? 4.519 5.228 4.833 1.00 95.19 85 PRO A N 1
ATOM 655 C CA . PRO A 1 85 ? 4.569 6.538 4.183 1.00 95.19 85 PRO A CA 1
ATOM 656 C C . PRO A 1 85 ? 4.370 6.504 2.665 1.00 95.19 85 PRO A C 1
ATOM 658 O O . PRO A 1 85 ? 3.734 7.402 2.121 1.00 95.19 85 PRO A O 1
ATOM 661 N N . VAL A 1 86 ? 4.842 5.459 1.975 1.00 95.12 86 VAL A N 1
ATOM 662 C CA . VAL A 1 86 ? 4.630 5.308 0.525 1.00 95.12 86 VAL A CA 1
ATOM 663 C C . VAL A 1 86 ? 3.178 4.941 0.224 1.00 95.12 86 VAL A C 1
ATOM 665 O O . VAL A 1 86 ? 2.587 5.501 -0.696 1.00 95.12 86 VAL A O 1
ATOM 668 N N . HIS A 1 87 ? 2.571 4.053 1.020 1.00 96.81 87 HIS A N 1
ATOM 669 C CA . HIS A 1 87 ? 1.149 3.718 0.884 1.00 96.81 87 HIS A CA 1
ATOM 670 C C . HIS A 1 87 ? 0.262 4.955 1.056 1.00 96.81 87 HIS A C 1
ATOM 672 O O . HIS A 1 87 ? -0.630 5.196 0.243 1.00 96.81 87 HIS A O 1
ATOM 678 N N . LEU A 1 88 ? 0.520 5.757 2.092 1.00 96.50 88 LEU A N 1
ATOM 679 C CA . LEU A 1 88 ? -0.240 6.976 2.365 1.00 96.50 88 LEU A CA 1
ATOM 680 C C . LEU A 1 88 ? -0.024 8.039 1.292 1.00 96.50 88 LEU A C 1
ATOM 682 O O . LEU A 1 88 ? -0.991 8.666 0.867 1.00 96.50 88 LEU A O 1
ATOM 686 N N . ALA A 1 89 ? 1.207 8.198 0.804 1.00 94.56 89 ALA A N 1
ATOM 687 C CA . ALA A 1 89 ? 1.503 9.087 -0.311 1.00 94.56 89 ALA A CA 1
ATOM 688 C C . ALA A 1 89 ? 0.712 8.706 -1.572 1.00 94.56 89 ALA A C 1
ATOM 690 O O . ALA A 1 89 ? 0.095 9.570 -2.193 1.00 94.56 89 ALA A O 1
ATOM 691 N N . LEU A 1 90 ? 0.673 7.414 -1.918 1.00 94.00 90 LEU A N 1
ATOM 692 C CA . LEU A 1 90 ? -0.086 6.913 -3.065 1.00 94.00 90 LEU A CA 1
ATOM 693 C C . LEU A 1 90 ? -1.592 7.115 -2.881 1.00 94.00 90 LEU A C 1
ATOM 695 O O . LEU A 1 90 ? -2.231 7.699 -3.752 1.00 94.00 90 LEU A O 1
ATOM 699 N N . HIS A 1 91 ? -2.153 6.709 -1.738 1.00 94.44 91 HIS A N 1
ATOM 700 C CA . HIS A 1 91 ? -3.567 6.938 -1.437 1.00 94.44 91 HIS A CA 1
ATOM 701 C C . HIS A 1 91 ? -3.923 8.432 -1.456 1.00 94.44 91 HIS A C 1
ATOM 703 O O . HIS A 1 91 ? -4.981 8.796 -1.962 1.00 94.44 91 HIS A O 1
ATOM 709 N N . GLY A 1 92 ? -3.076 9.294 -0.892 1.00 92.25 92 GLY A N 1
ATOM 710 C CA . GLY A 1 92 ? -3.329 10.729 -0.769 1.00 92.25 92 GLY A CA 1
ATOM 711 C C . GLY A 1 92 ? -3.207 11.493 -2.086 1.00 92.25 92 GLY A C 1
ATOM 712 O O . GLY A 1 92 ? -3.965 12.433 -2.313 1.00 92.25 92 GLY A O 1
ATOM 713 N N . TYR A 1 93 ? -2.279 11.092 -2.955 1.00 90.00 93 TYR A N 1
ATOM 714 C CA . TYR A 1 93 ? -2.044 11.757 -4.236 1.00 90.00 93 TYR A CA 1
ATOM 715 C C . TYR A 1 93 ? -2.981 11.259 -5.349 1.00 90.00 93 TYR A C 1
ATOM 717 O O . TYR A 1 93 ? -3.381 12.040 -6.211 1.00 90.00 93 TYR A O 1
ATOM 725 N N . LEU A 1 94 ? -3.367 9.978 -5.328 1.00 88.00 94 LEU A N 1
ATOM 726 C CA . LEU A 1 94 ? -4.190 9.361 -6.369 1.00 88.00 94 LEU A CA 1
ATOM 727 C C . LEU A 1 94 ? -5.645 9.201 -5.889 1.00 88.00 94 LEU A C 1
ATOM 729 O O . LEU A 1 94 ? -5.910 8.347 -5.039 1.00 88.00 94 LEU A O 1
ATOM 733 N N . PRO A 1 95 ? -6.612 9.960 -6.439 1.00 83.56 95 PRO A N 1
ATOM 734 C CA . PRO A 1 95 ? -7.983 9.998 -5.919 1.00 83.56 95 PRO A CA 1
ATOM 735 C C . PRO A 1 95 ? -8.715 8.651 -6.005 1.00 83.56 95 PRO A C 1
ATOM 737 O O . PRO A 1 95 ? -9.492 8.327 -5.114 1.00 83.56 95 PRO A O 1
ATOM 740 N N . ASP A 1 96 ? -8.422 7.851 -7.032 1.00 87.06 96 ASP A N 1
ATOM 741 C CA . ASP A 1 96 ? -9.040 6.540 -7.269 1.00 87.06 96 ASP A CA 1
ATOM 742 C C . ASP A 1 96 ? -8.224 5.371 -6.675 1.00 87.06 96 ASP A C 1
ATOM 744 O O . ASP A 1 96 ? -8.521 4.200 -6.918 1.00 87.06 96 ASP A O 1
ATOM 748 N N . CYS A 1 97 ? -7.160 5.659 -5.917 1.00 91.69 97 CYS A N 1
ATOM 749 C CA . CYS A 1 97 ? -6.328 4.636 -5.290 1.00 91.69 97 CYS A CA 1
ATOM 750 C C . CYS A 1 97 ? -6.987 4.121 -4.005 1.00 91.69 97 CYS A C 1
ATOM 752 O O . CYS A 1 97 ? -6.826 4.692 -2.921 1.00 91.69 97 CYS A O 1
ATOM 754 N N . GLU A 1 98 ? -7.686 2.996 -4.122 1.00 94.44 98 GLU A N 1
ATOM 755 C CA . GLU A 1 98 ? -8.322 2.288 -3.006 1.00 94.44 98 GLU A CA 1
ATOM 756 C C . GLU A 1 98 ? -7.456 1.149 -2.469 1.00 94.44 98 GLU A C 1
ATOM 758 O O . GLU A 1 98 ? -7.645 0.733 -1.330 1.00 94.44 98 GLU A O 1
ATOM 763 N N . THR A 1 99 ? -6.512 0.631 -3.260 1.00 95.94 99 THR A N 1
ATOM 764 C CA . THR A 1 99 ? -5.622 -0.474 -2.875 1.00 95.94 99 THR A CA 1
ATOM 765 C C . THR A 1 99 ? -4.188 -0.204 -3.305 1.00 95.94 99 THR A C 1
ATOM 767 O O . THR A 1 99 ? -3.966 0.256 -4.423 1.00 95.94 99 THR A O 1
ATOM 770 N N . VAL A 1 100 ? -3.223 -0.558 -2.453 1.00 97.06 100 VAL A N 1
ATOM 771 C CA . VAL A 1 100 ? -1.787 -0.539 -2.771 1.00 97.06 100 VAL A CA 1
ATOM 772 C C . VAL A 1 100 ? -1.156 -1.874 -2.377 1.00 97.06 100 VAL A C 1
ATOM 774 O O . VAL A 1 100 ? -1.411 -2.394 -1.291 1.00 97.06 100 VAL A O 1
ATOM 777 N N . VAL A 1 101 ? -0.312 -2.419 -3.248 1.00 96.50 101 VAL A N 1
ATOM 778 C CA . VAL A 1 101 ? 0.443 -3.661 -3.054 1.00 96.50 101 VAL A CA 1
ATOM 779 C C . VAL A 1 101 ? 1.931 -3.353 -3.177 1.00 96.50 101 VAL A C 1
ATOM 781 O O . VAL A 1 101 ? 2.365 -2.784 -4.171 1.00 96.50 101 VAL A O 1
ATOM 784 N N . HIS A 1 102 ? 2.724 -3.760 -2.192 1.00 96.00 102 HIS A N 1
ATOM 785 C CA . HIS A 1 102 ? 4.180 -3.648 -2.184 1.00 96.00 102 HIS A CA 1
ATOM 786 C C . HIS A 1 102 ? 4.824 -5.030 -2.190 1.00 96.00 102 HIS A C 1
ATOM 788 O O . HIS A 1 102 ? 4.512 -5.875 -1.351 1.00 96.00 102 HIS A O 1
ATOM 794 N N . VAL A 1 103 ? 5.745 -5.268 -3.121 1.00 94.38 103 VAL A N 1
ATOM 795 C CA . VAL A 1 103 ? 6.416 -6.562 -3.289 1.00 94.38 103 VAL A CA 1
ATOM 796 C C . VAL A 1 103 ? 7.926 -6.424 -3.412 1.00 94.38 103 VAL A C 1
ATOM 798 O O . VAL A 1 103 ? 8.455 -5.398 -3.851 1.00 94.38 103 VAL A O 1
ATOM 801 N N . ARG A 1 104 ? 8.633 -7.508 -3.062 1.00 90.62 104 ARG A N 1
ATOM 802 C CA . ARG A 1 104 ? 10.101 -7.585 -3.096 1.00 90.62 104 ARG A CA 1
ATOM 803 C C . ARG A 1 104 ? 10.679 -8.644 -4.033 1.00 90.62 104 ARG A C 1
ATOM 805 O O . ARG A 1 104 ? 11.897 -8.813 -4.055 1.00 90.62 104 ARG A O 1
ATOM 812 N N . ALA A 1 105 ? 9.859 -9.332 -4.828 1.00 82.56 105 ALA A N 1
ATOM 813 C CA . ALA A 1 105 ? 10.348 -10.356 -5.753 1.00 82.56 105 ALA A CA 1
ATOM 814 C C . ALA A 1 105 ? 11.465 -9.845 -6.674 1.00 82.56 105 ALA A C 1
ATOM 816 O O . ALA A 1 105 ? 11.292 -8.884 -7.426 1.00 82.56 105 ALA A O 1
ATOM 817 N N . ALA A 1 106 ? 12.591 -10.561 -6.675 1.00 72.88 106 ALA A N 1
ATOM 818 C CA . ALA A 1 106 ? 13.785 -10.211 -7.446 1.00 72.88 106 ALA A CA 1
ATOM 819 C C . ALA A 1 106 ? 13.520 -10.052 -8.957 1.00 72.88 106 ALA A C 1
ATOM 821 O O . ALA A 1 106 ? 14.215 -9.294 -9.631 1.00 72.88 106 ALA A O 1
ATOM 822 N N . GLY A 1 107 ? 12.499 -10.740 -9.484 1.00 71.81 107 GLY A N 1
ATOM 823 C CA . GLY A 1 107 ? 12.112 -10.683 -10.895 1.00 71.81 107 GLY A CA 1
ATOM 824 C C . GLY A 1 107 ? 11.580 -9.326 -11.365 1.00 71.81 107 GLY A C 1
ATOM 825 O O . GLY A 1 107 ? 11.593 -9.078 -12.566 1.00 71.81 107 GLY A O 1
ATOM 826 N N . VAL A 1 108 ? 11.156 -8.445 -10.450 1.00 71.12 108 VAL A N 1
ATOM 827 C CA . VAL A 1 108 ? 10.588 -7.124 -10.789 1.00 71.12 108 VAL A CA 1
ATOM 828 C C . VAL A 1 108 ? 11.260 -5.961 -10.065 1.00 71.12 108 VAL A C 1
ATOM 830 O O . VAL A 1 108 ? 11.142 -4.827 -10.514 1.00 71.12 108 VAL A O 1
ATOM 833 N N . THR A 1 109 ? 11.971 -6.208 -8.962 1.00 77.81 109 THR A N 1
ATOM 834 C CA . THR A 1 109 ? 12.506 -5.139 -8.102 1.00 77.81 109 THR A CA 1
ATOM 835 C C . THR A 1 109 ? 13.869 -4.597 -8.510 1.00 77.81 109 THR A C 1
ATOM 837 O O . THR A 1 109 ? 14.299 -3.578 -7.973 1.00 77.81 109 THR A O 1
ATOM 840 N N . THR A 1 110 ? 14.567 -5.222 -9.465 1.00 79.12 110 THR A N 1
ATOM 841 C CA . THR A 1 110 ? 15.785 -4.602 -10.008 1.00 79.12 110 THR A CA 1
ATOM 842 C C . THR A 1 110 ? 15.407 -3.410 -10.893 1.00 79.12 110 THR A C 1
ATOM 844 O O . THR A 1 110 ? 14.472 -3.540 -11.686 1.00 79.12 110 THR A O 1
ATOM 847 N N . PRO A 1 111 ? 16.140 -2.277 -10.854 1.00 76.19 111 PRO A N 1
ATOM 848 C CA . PRO A 1 111 ? 15.847 -1.132 -11.720 1.00 76.19 111 PRO A CA 1
ATOM 849 C C . PRO A 1 111 ? 15.768 -1.505 -13.205 1.00 76.19 111 PRO A C 1
ATOM 851 O O . PRO A 1 111 ? 14.914 -1.007 -13.929 1.00 76.19 111 PRO A O 1
ATOM 854 N N . ALA A 1 112 ? 16.611 -2.442 -13.654 1.00 75.19 112 ALA A N 1
ATOM 855 C CA . ALA A 1 112 ? 16.595 -2.937 -15.026 1.00 75.19 112 ALA A CA 1
ATOM 856 C C . ALA A 1 112 ? 15.336 -3.757 -15.358 1.00 75.19 112 ALA A C 1
ATOM 858 O O . ALA A 1 112 ? 14.767 -3.575 -16.433 1.00 75.19 112 ALA A O 1
ATOM 859 N N . ALA A 1 113 ? 14.902 -4.659 -14.470 1.00 75.62 113 ALA A N 1
ATOM 860 C CA . ALA A 1 113 ? 13.666 -5.416 -14.667 1.00 75.62 113 ALA A CA 1
ATOM 861 C C . ALA A 1 113 ? 12.451 -4.485 -14.629 1.00 75.62 113 ALA A C 1
ATOM 863 O O . ALA A 1 113 ? 11.667 -4.464 -15.575 1.00 75.62 113 ALA A O 1
ATOM 864 N N . PHE A 1 114 ? 12.367 -3.633 -13.606 1.00 79.25 114 PHE 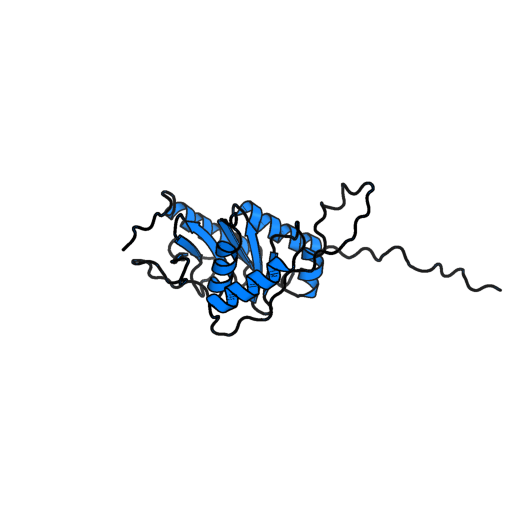A N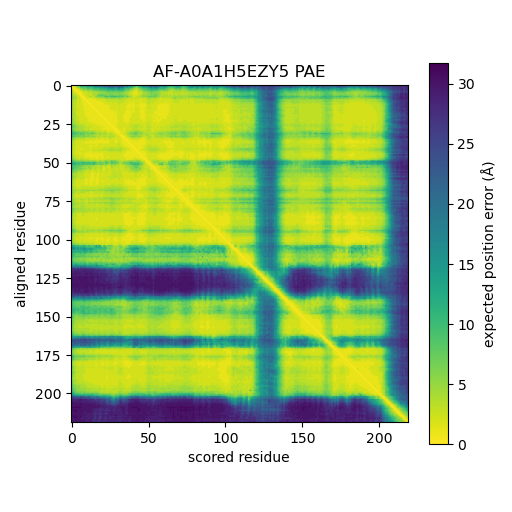 1
ATOM 865 C CA . PHE A 1 114 ? 11.291 -2.663 -13.458 1.00 79.25 114 PHE A CA 1
ATOM 866 C C . PHE A 1 114 ? 11.187 -1.722 -14.660 1.00 79.25 114 PHE A C 1
ATOM 868 O O . PHE A 1 114 ? 10.102 -1.545 -15.200 1.00 79.25 114 PHE A O 1
ATOM 875 N N . ALA A 1 115 ? 12.305 -1.169 -15.141 1.00 76.81 115 ALA A N 1
ATOM 876 C CA . ALA A 1 115 ? 12.309 -0.294 -16.310 1.00 76.81 115 ALA A CA 1
ATOM 877 C C . ALA A 1 115 ? 11.781 -0.991 -17.573 1.00 76.81 115 ALA A C 1
ATOM 879 O O . ALA A 1 115 ? 11.041 -0.383 -18.347 1.00 76.81 115 ALA A O 1
ATOM 880 N N . ARG A 1 116 ? 12.103 -2.277 -17.773 1.00 73.88 116 ARG A N 1
ATOM 881 C CA . ARG A 1 116 ? 11.531 -3.077 -18.871 1.00 73.88 116 ARG A CA 1
ATOM 882 C C . ARG A 1 116 ? 10.029 -3.282 -18.685 1.00 73.88 116 ARG A C 1
ATOM 884 O O . ARG A 1 116 ? 9.272 -3.104 -19.638 1.00 73.88 116 ARG A O 1
ATOM 891 N N . GLY A 1 117 ? 9.616 -3.609 -17.460 1.00 66.75 117 GLY A N 1
ATOM 892 C CA . GLY A 1 117 ? 8.229 -3.877 -17.094 1.00 66.75 117 GLY A CA 1
ATOM 893 C C . GLY A 1 117 ? 7.309 -2.654 -17.156 1.00 66.75 117 GLY A C 1
ATOM 894 O O . GLY A 1 117 ? 6.167 -2.764 -17.597 1.00 66.75 117 GLY A O 1
ATOM 895 N N . ALA A 1 118 ? 7.800 -1.485 -16.748 1.00 69.62 118 ALA A N 1
ATOM 896 C CA . ALA A 1 118 ? 7.034 -0.242 -16.660 1.00 69.62 118 ALA A CA 1
ATOM 897 C C . ALA A 1 118 ? 7.177 0.667 -17.902 1.00 69.62 118 ALA A C 1
ATOM 899 O O . ALA A 1 118 ? 6.352 1.555 -18.119 1.00 69.62 118 ALA A O 1
ATOM 900 N N . GLY A 1 119 ? 8.192 0.443 -18.744 1.00 55.75 119 GLY A N 1
ATOM 901 C CA . GLY A 1 119 ? 8.518 1.297 -19.895 1.00 55.75 119 GLY A CA 1
ATOM 902 C C . GLY A 1 119 ? 7.650 1.125 -21.149 1.00 55.75 119 GLY A C 1
ATOM 903 O O . GLY A 1 119 ? 7.846 1.840 -22.130 1.00 55.75 119 GLY A O 1
ATOM 904 N N . HIS A 1 120 ? 6.703 0.183 -21.149 1.00 51.25 120 HIS A N 1
ATOM 905 C CA . HIS A 1 120 ? 5.861 -0.127 -22.309 1.00 51.25 120 HIS A CA 1
ATOM 906 C C . HIS A 1 120 ? 4.383 -0.175 -21.913 1.00 51.25 120 HIS A C 1
ATOM 908 O O . HIS A 1 120 ? 3.781 -1.246 -21.843 1.00 51.25 120 HIS A O 1
ATOM 914 N N . ALA A 1 121 ? 3.783 0.990 -21.664 1.00 45.62 121 ALA A N 1
ATOM 915 C CA . ALA A 1 121 ? 2.330 1.124 -21.599 1.00 45.62 121 ALA A CA 1
ATOM 916 C C . ALA A 1 121 ? 1.725 1.012 -23.014 1.00 45.62 121 ALA A C 1
ATOM 918 O O . ALA A 1 121 ? 1.380 1.995 -23.662 1.00 45.62 121 ALA A O 1
ATOM 919 N N . GLY A 1 122 ? 1.652 -0.213 -23.526 1.00 41.81 122 GLY A N 1
ATOM 920 C CA . GLY A 1 122 ? 0.845 -0.586 -24.682 1.00 41.81 122 GLY A CA 1
ATOM 921 C C . GLY A 1 122 ? 0.237 -1.970 -24.438 1.00 41.81 122 GLY A C 1
ATOM 922 O O . GLY A 1 122 ? 0.831 -2.750 -23.687 1.00 41.81 122 GLY A O 1
ATOM 923 N N . PRO A 1 123 ? -0.938 -2.283 -25.018 1.00 36.00 123 PRO A N 1
ATOM 924 C CA . PRO A 1 123 ? -1.569 -3.591 -24.853 1.00 36.00 123 PRO A CA 1
ATOM 925 C C . PRO A 1 123 ? -0.623 -4.728 -25.292 1.00 36.00 123 PRO A C 1
ATOM 927 O O . PRO A 1 123 ? 0.307 -4.485 -26.073 1.00 36.00 123 PRO A O 1
ATOM 930 N N . PRO A 1 124 ? -0.826 -5.965 -24.795 1.00 42.03 124 PRO A N 1
ATOM 931 C CA . PRO A 1 124 ? 0.008 -7.114 -25.142 1.00 42.03 124 PRO A CA 1
ATOM 932 C C . PRO A 1 124 ? 0.134 -7.289 -26.663 1.00 42.03 124 PRO A C 1
ATOM 934 O O . PRO A 1 124 ? -0.749 -6.919 -27.438 1.00 42.03 124 PRO A O 1
ATOM 937 N N . ALA A 1 125 ? 1.258 -7.863 -27.099 1.00 47.66 125 ALA A N 1
ATOM 938 C CA . ALA A 1 125 ? 1.733 -7.883 -28.488 1.00 47.66 125 ALA A CA 1
ATOM 939 C C . ALA A 1 125 ? 0.860 -8.652 -29.514 1.00 47.66 125 ALA A C 1
ATOM 941 O O . ALA A 1 125 ? 1.329 -8.925 -30.617 1.00 47.66 125 ALA A O 1
ATOM 942 N N . ALA A 1 126 ? -0.396 -8.976 -29.200 1.00 42.53 126 ALA A N 1
ATOM 943 C CA . ALA A 1 126 ? -1.343 -9.597 -30.123 1.00 42.53 126 ALA A CA 1
ATOM 944 C C . ALA A 1 126 ? -2.194 -8.585 -30.924 1.00 42.53 126 ALA A C 1
ATOM 946 O O . ALA A 1 126 ? -2.757 -8.961 -31.947 1.00 42.53 126 ALA A O 1
ATOM 947 N N . GLU A 1 127 ? -2.252 -7.304 -30.530 1.00 38.72 127 GLU A N 1
ATOM 948 C CA . GLU A 1 127 ? -3.161 -6.319 -31.159 1.00 38.72 127 GLU A CA 1
ATOM 949 C C . GLU A 1 127 ? -2.474 -5.097 -31.792 1.00 38.72 127 GLU A C 1
ATOM 951 O O . GLU A 1 127 ? -3.124 -4.123 -32.172 1.00 38.72 127 GLU A O 1
ATOM 956 N N . ARG A 1 128 ? -1.149 -5.118 -31.974 1.00 40.31 128 ARG A N 1
ATOM 957 C CA . ARG A 1 128 ? -0.429 -3.979 -32.564 1.00 40.31 128 ARG A CA 1
ATOM 958 C C . ARG A 1 128 ? -0.433 -4.027 -34.097 1.00 40.31 128 ARG A C 1
ATOM 960 O O . ARG A 1 128 ? 0.597 -4.266 -34.721 1.00 40.31 128 ARG A O 1
ATOM 967 N N . ASN A 1 129 ? -1.583 -3.736 -34.705 1.00 30.67 129 ASN A N 1
ATOM 968 C CA . ASN A 1 129 ? -1.644 -3.284 -36.096 1.00 30.67 129 ASN A CA 1
ATOM 969 C C . ASN A 1 129 ? -1.573 -1.750 -36.151 1.00 30.67 129 ASN A C 1
ATOM 971 O O . ASN A 1 129 ? -2.402 -1.061 -35.570 1.00 30.67 129 ASN A O 1
ATOM 975 N N . LEU A 1 130 ? -0.549 -1.253 -36.854 1.00 36.12 130 LEU A N 1
ATOM 976 C CA . LEU A 1 130 ? -0.362 0.110 -37.370 1.00 36.12 130 LEU A CA 1
ATOM 977 C C . LEU A 1 130 ? -0.894 1.276 -36.508 1.00 36.12 130 LEU A C 1
ATOM 979 O O . LEU A 1 130 ? -2.024 1.725 -36.677 1.00 36.12 130 LEU A O 1
ATOM 983 N N . ARG A 1 131 ? -0.003 1.862 -35.699 1.00 26.67 131 ARG A N 1
ATOM 984 C CA . ARG A 1 131 ? 0.212 3.319 -35.547 1.00 26.67 131 ARG A CA 1
ATOM 985 C C . ARG A 1 131 ? 1.364 3.534 -34.565 1.00 26.67 131 ARG A C 1
ATOM 987 O O . ARG A 1 131 ? 1.245 3.274 -33.374 1.00 26.67 131 ARG A O 1
ATOM 994 N N . SER A 1 132 ? 2.506 3.962 -35.091 1.00 32.88 132 SER A N 1
ATOM 995 C CA . SER A 1 132 ? 3.673 4.345 -34.297 1.00 32.88 132 SER A CA 1
ATOM 996 C C . SER A 1 132 ? 3.458 5.753 -33.737 1.00 32.88 132 SER A C 1
ATOM 998 O O . SER A 1 132 ? 3.506 6.723 -34.488 1.00 32.88 132 SER A O 1
ATOM 1000 N N . GLY A 1 133 ? 3.198 5.853 -32.433 1.00 28.31 133 GLY A N 1
ATOM 1001 C CA . GLY A 1 133 ? 3.445 7.055 -31.629 1.00 28.31 133 GLY A CA 1
ATOM 1002 C C . GLY A 1 133 ? 4.740 6.883 -30.821 1.00 28.31 133 GLY A C 1
ATOM 1003 O O . GLY A 1 133 ? 5.238 5.755 -30.733 1.00 28.31 133 GLY A O 1
ATOM 1004 N N . PRO A 1 134 ? 5.321 7.960 -30.265 1.00 32.53 134 PRO A N 1
ATOM 1005 C CA . PRO A 1 134 ? 6.579 7.872 -29.533 1.00 32.53 134 PRO A CA 1
ATOM 1006 C C . PRO A 1 134 ? 6.423 6.962 -28.307 1.00 32.53 134 PRO A C 1
ATOM 1008 O O . PRO A 1 134 ? 5.537 7.154 -27.479 1.00 32.53 134 PRO A O 1
ATOM 1011 N N . ALA A 1 135 ? 7.282 5.947 -28.228 1.00 38.91 135 ALA A N 1
ATOM 1012 C CA . ALA A 1 135 ? 7.429 5.082 -27.069 1.00 38.91 135 ALA A CA 1
ATOM 1013 C C . ALA A 1 135 ? 8.153 5.833 -25.942 1.00 38.91 135 ALA A C 1
ATOM 1015 O O . ALA A 1 135 ? 9.120 6.545 -26.211 1.00 38.91 135 ALA A O 1
ATOM 1016 N N . GLY A 1 136 ? 7.727 5.627 -24.695 1.00 40.66 136 GLY A N 1
ATOM 1017 C CA . GLY A 1 136 ? 8.483 6.062 -23.522 1.00 40.66 136 GLY A CA 1
ATOM 1018 C C . GLY A 1 136 ? 7.606 6.552 -22.378 1.00 40.66 136 GLY A C 1
ATOM 1019 O O . GLY A 1 136 ? 7.477 7.754 -22.175 1.00 40.66 136 GLY A O 1
ATOM 1020 N N . SER A 1 137 ? 7.049 5.631 -21.589 1.00 47.03 137 SER A N 1
ATOM 1021 C CA . SER A 1 137 ? 6.779 5.932 -20.183 1.00 47.03 137 SER A CA 1
ATOM 1022 C C . SER A 1 137 ? 8.097 5.758 -19.430 1.00 47.03 137 SER A C 1
ATOM 1024 O O . SER A 1 137 ? 8.640 4.656 -19.378 1.00 47.03 137 SER A O 1
ATOM 1026 N N . THR A 1 138 ? 8.664 6.833 -18.882 1.00 51.78 138 THR A N 1
ATOM 1027 C CA . THR A 1 138 ? 9.796 6.688 -17.959 1.00 51.78 138 THR A CA 1
ATOM 1028 C C . THR A 1 138 ? 9.295 5.909 -16.740 1.00 51.78 138 THR A C 1
ATOM 1030 O O . THR A 1 138 ? 8.260 6.285 -16.187 1.00 51.78 138 THR A O 1
ATOM 1033 N N . PRO A 1 139 ? 9.960 4.818 -16.324 1.00 61.28 139 PRO A N 1
ATOM 1034 C CA . PRO A 1 139 ? 9.576 4.112 -15.110 1.00 61.28 139 PRO A CA 1
ATOM 1035 C C . PRO A 1 139 ? 9.638 5.067 -13.914 1.00 61.28 139 PRO A C 1
ATOM 1037 O O . PRO A 1 139 ? 10.664 5.708 -13.685 1.00 61.28 139 PRO A O 1
ATOM 1040 N N . THR A 1 140 ? 8.552 5.145 -13.148 1.00 80.75 140 THR A N 1
ATOM 1041 C CA . THR A 1 140 ? 8.489 5.923 -11.908 1.00 80.75 140 THR A CA 1
ATOM 1042 C C . THR A 1 140 ? 9.404 5.277 -10.875 1.00 80.75 140 THR A C 1
ATOM 1044 O O . THR A 1 140 ? 9.122 4.178 -10.392 1.00 80.75 140 THR A O 1
ATOM 1047 N N . MET A 1 141 ? 10.521 5.926 -10.553 1.00 82.31 141 MET A N 1
ATOM 1048 C CA . MET A 1 141 ? 11.502 5.405 -9.601 1.00 82.31 141 MET A CA 1
ATOM 1049 C C . MET A 1 141 ? 11.848 6.454 -8.550 1.00 82.31 141 MET A C 1
ATOM 1051 O O . MET A 1 141 ? 12.072 7.618 -8.879 1.00 82.31 141 MET A O 1
ATOM 1055 N N . LEU A 1 142 ? 11.947 6.014 -7.300 1.00 83.75 142 LEU A N 1
ATOM 1056 C CA . LEU A 1 142 ? 12.425 6.796 -6.169 1.00 83.75 142 LEU A CA 1
ATOM 1057 C C . LEU A 1 142 ? 13.757 6.247 -5.647 1.00 83.75 142 LEU A C 1
ATOM 1059 O O . LEU A 1 142 ? 14.003 5.035 -5.726 1.00 83.75 142 LEU A O 1
ATOM 1063 N N . PRO A 1 143 ? 14.615 7.115 -5.079 1.00 82.38 143 PRO A N 1
ATOM 1064 C CA . PRO A 1 143 ? 15.761 6.665 -4.302 1.00 82.38 143 PRO A CA 1
ATOM 1065 C C . PRO A 1 143 ? 15.308 5.860 -3.075 1.00 82.38 143 PRO A C 1
ATOM 1067 O O . PRO A 1 143 ? 14.129 5.838 -2.719 1.00 82.38 143 PRO A O 1
ATOM 1070 N N . ALA A 1 144 ? 16.262 5.195 -2.424 1.00 82.44 144 ALA A N 1
ATOM 1071 C CA . ALA A 1 144 ? 15.977 4.432 -1.220 1.00 82.44 144 ALA A CA 1
ATOM 1072 C C . ALA A 1 144 ? 15.451 5.348 -0.113 1.00 82.44 144 ALA A C 1
ATOM 1074 O O . ALA A 1 144 ? 15.974 6.447 0.108 1.00 82.44 144 ALA A O 1
ATOM 1075 N N . LEU A 1 145 ? 14.427 4.876 0.596 1.00 80.19 145 LEU A N 1
ATOM 1076 C CA . LEU A 1 145 ? 13.910 5.587 1.756 1.00 80.19 145 LEU A CA 1
ATOM 1077 C C . LEU A 1 145 ? 14.962 5.577 2.873 1.00 80.19 145 LEU A C 1
ATOM 1079 O O . LEU A 1 145 ? 15.669 4.579 3.054 1.00 80.19 145 LEU A O 1
ATOM 1083 N N . PRO A 1 146 ? 15.076 6.661 3.657 1.00 80.25 146 PRO A N 1
ATOM 1084 C CA . PRO A 1 146 ? 15.898 6.631 4.857 1.00 80.25 146 PRO A CA 1
ATOM 1085 C C . PRO A 1 146 ? 15.330 5.607 5.850 1.00 80.25 146 PRO A C 1
ATOM 1087 O O . PRO A 1 146 ? 14.144 5.292 5.818 1.00 80.25 146 PRO A O 1
ATOM 1090 N N . ALA A 1 147 ? 16.157 5.144 6.793 1.00 75.31 147 ALA A N 1
ATOM 1091 C CA . ALA A 1 147 ? 15.745 4.162 7.805 1.00 75.31 147 ALA A CA 1
ATOM 1092 C C . ALA A 1 147 ? 14.497 4.584 8.608 1.00 75.31 147 ALA A C 1
ATOM 1094 O O . ALA A 1 147 ? 13.744 3.737 9.080 1.00 75.31 147 ALA A O 1
ATOM 1095 N N . ARG A 1 148 ? 14.277 5.896 8.753 1.00 78.00 148 ARG A N 1
ATOM 1096 C CA . ARG A 1 148 ? 13.041 6.475 9.280 1.00 78.00 148 ARG A CA 1
ATOM 1097 C C . ARG A 1 148 ? 12.479 7.473 8.258 1.00 78.00 148 ARG A C 1
ATOM 1099 O O . ARG A 1 148 ? 12.933 8.619 8.249 1.00 78.00 148 ARG A O 1
ATOM 1106 N N . PRO A 1 149 ? 11.561 7.048 7.376 1.00 81.69 149 PRO A N 1
ATOM 1107 C CA . PRO A 1 149 ? 10.933 7.934 6.401 1.00 81.69 149 PRO A CA 1
ATOM 1108 C C . PRO A 1 149 ? 10.085 9.008 7.088 1.00 81.69 149 PRO A C 1
ATOM 1110 O O . PRO A 1 149 ? 9.346 8.725 8.030 1.00 81.69 149 PRO A O 1
ATOM 1113 N N . ASP A 1 150 ? 10.217 10.247 6.613 1.00 87.56 150 ASP A N 1
ATOM 1114 C CA . ASP A 1 150 ? 9.342 11.356 6.989 1.00 87.56 150 ASP A CA 1
ATOM 1115 C C . ASP A 1 150 ? 8.104 11.336 6.076 1.00 87.56 150 ASP A C 1
ATOM 1117 O O . ASP A 1 150 ? 8.274 11.417 4.856 1.00 87.56 150 ASP A O 1
ATOM 1121 N N . PRO A 1 151 ? 6.875 11.226 6.615 1.00 86.19 151 PRO A N 1
ATOM 1122 C CA . PRO A 1 151 ? 5.674 11.091 5.793 1.00 86.19 151 PRO A CA 1
ATOM 1123 C C . PRO A 1 151 ? 5.461 12.234 4.799 1.00 86.19 151 PRO A C 1
ATOM 1125 O O . PRO A 1 151 ? 5.103 11.978 3.650 1.00 86.19 151 PRO A O 1
ATOM 1128 N N . GLY A 1 152 ? 5.720 13.480 5.210 1.00 87.50 152 GLY A N 1
ATOM 1129 C CA . GLY A 1 152 ? 5.538 14.653 4.353 1.00 87.50 152 GLY A CA 1
ATOM 1130 C C . GLY A 1 152 ? 6.524 14.659 3.190 1.00 87.50 152 GLY A C 1
ATOM 1131 O O . GLY A 1 152 ? 6.131 14.776 2.030 1.00 87.50 152 GLY A O 1
ATOM 1132 N N . ARG A 1 153 ? 7.806 14.433 3.484 1.00 89.25 153 ARG A N 1
ATOM 1133 C CA . ARG A 1 153 ? 8.848 14.333 2.463 1.00 89.25 153 ARG A CA 1
ATOM 1134 C C . ARG A 1 153 ? 8.615 13.156 1.518 1.00 89.25 153 ARG A C 1
ATOM 1136 O O . ARG A 1 153 ? 8.773 13.319 0.312 1.00 89.25 153 ARG A O 1
ATOM 1143 N N . THR A 1 154 ? 8.237 11.984 2.034 1.00 90.88 154 THR A N 1
ATOM 1144 C CA . THR A 1 154 ? 7.914 10.826 1.188 1.00 90.88 154 THR A CA 1
ATOM 1145 C C . THR A 1 154 ? 6.727 11.128 0.274 1.00 90.88 154 THR A C 1
ATOM 1147 O O . THR A 1 154 ? 6.773 10.773 -0.902 1.00 90.88 154 THR A O 1
ATOM 1150 N N . ALA A 1 155 ? 5.701 11.829 0.766 1.00 89.50 155 ALA A N 1
ATOM 1151 C CA . ALA A 1 155 ? 4.577 12.256 -0.061 1.00 89.50 155 ALA A CA 1
ATOM 1152 C C . ALA A 1 155 ? 5.004 13.202 -1.192 1.00 89.50 155 ALA A C 1
ATOM 1154 O O . ALA A 1 155 ? 4.596 13.003 -2.336 1.00 89.50 155 ALA A O 1
ATOM 1155 N N . ASP A 1 156 ? 5.862 14.181 -0.902 1.00 89.06 156 ASP A N 1
ATOM 1156 C CA . ASP A 1 156 ? 6.393 15.095 -1.916 1.00 89.06 156 ASP A CA 1
ATOM 1157 C C . ASP A 1 156 ? 7.255 14.383 -2.964 1.00 89.06 156 ASP A C 1
ATOM 1159 O O . ASP A 1 156 ? 7.124 14.662 -4.156 1.00 89.06 156 ASP A O 1
ATOM 1163 N N . GLU A 1 157 ? 8.101 13.439 -2.547 1.00 89.50 157 GLU A N 1
ATOM 1164 C CA . GLU A 1 157 ? 8.938 12.648 -3.454 1.00 89.50 157 GLU A CA 1
ATOM 1165 C C . GLU A 1 157 ? 8.087 11.747 -4.364 1.00 89.50 157 GLU A C 1
ATOM 1167 O O . GLU A 1 157 ? 8.268 11.767 -5.583 1.00 89.50 157 GLU A O 1
ATOM 1172 N N . VAL A 1 158 ? 7.116 11.013 -3.803 1.00 88.94 158 VAL A N 1
ATOM 1173 C CA . VAL A 1 158 ? 6.167 10.185 -4.572 1.00 88.94 158 VAL A CA 1
ATOM 1174 C C . VAL A 1 158 ? 5.391 11.037 -5.569 1.00 88.94 158 VAL A C 1
ATOM 1176 O O . VAL A 1 158 ? 5.321 10.689 -6.747 1.00 88.94 158 VAL A O 1
ATOM 1179 N N . ARG A 1 159 ? 4.855 12.177 -5.125 1.00 87.19 159 ARG A N 1
ATOM 1180 C CA . ARG A 1 159 ? 4.134 13.113 -5.988 1.00 87.19 159 ARG A CA 1
ATOM 1181 C C . ARG A 1 159 ? 5.008 13.614 -7.129 1.00 87.19 159 ARG A C 1
ATOM 1183 O O . ARG A 1 159 ? 4.597 13.517 -8.277 1.00 87.19 159 ARG A O 1
ATOM 1190 N N . ALA A 1 160 ? 6.218 14.085 -6.838 1.00 84.75 160 ALA A N 1
ATOM 1191 C CA . ALA A 1 160 ? 7.137 14.573 -7.862 1.00 84.75 160 ALA A CA 1
ATOM 1192 C C . ALA A 1 160 ? 7.497 13.484 -8.886 1.00 84.75 160 ALA A C 1
ATOM 1194 O O . ALA A 1 160 ? 7.591 13.764 -10.082 1.00 84.75 160 ALA A O 1
ATOM 1195 N N . ALA A 1 161 ? 7.667 12.238 -8.435 1.00 82.69 161 ALA A N 1
ATOM 1196 C CA . ALA A 1 161 ? 7.935 11.118 -9.327 1.00 82.69 161 ALA A CA 1
ATOM 1197 C C . ALA A 1 161 ? 6.739 10.809 -10.239 1.00 82.69 161 ALA A C 1
ATOM 1199 O O . ALA A 1 161 ? 6.942 10.535 -11.421 1.00 82.69 161 ALA A O 1
ATOM 1200 N N . LEU A 1 162 ? 5.509 10.880 -9.718 1.00 81.12 162 LEU A N 1
ATOM 1201 C CA . LEU A 1 162 ? 4.286 10.611 -10.479 1.00 81.12 162 LEU A CA 1
ATOM 1202 C C . LEU A 1 162 ? 3.873 11.774 -11.395 1.00 81.12 162 LEU A C 1
ATOM 1204 O O . LEU A 1 162 ? 3.475 11.519 -12.529 1.00 81.12 162 LEU A O 1
ATOM 1208 N N . ASP A 1 163 ? 4.040 13.030 -10.971 1.00 79.44 163 ASP A N 1
ATOM 1209 C CA . ASP A 1 163 ? 3.823 14.229 -11.802 1.00 79.44 163 ASP A CA 1
ATOM 1210 C C . ASP A 1 163 ? 4.715 14.207 -13.060 1.00 79.44 163 ASP A C 1
ATOM 1212 O O . ASP A 1 163 ? 4.335 14.702 -14.120 1.00 79.44 163 ASP A O 1
ATOM 1216 N N . GLY A 1 164 ? 5.907 13.607 -12.957 1.00 64.12 164 GLY A N 1
ATOM 1217 C CA . GLY A 1 164 ? 6.837 13.426 -14.072 1.00 64.12 164 GLY A CA 1
ATOM 1218 C C . GLY A 1 164 ? 6.419 12.362 -15.095 1.00 64.12 164 GLY A C 1
ATOM 1219 O O . GLY A 1 164 ? 7.124 12.171 -16.090 1.00 64.12 164 GLY A O 1
ATOM 1220 N N . THR A 1 165 ? 5.306 11.656 -14.874 1.00 62.97 165 THR A N 1
ATOM 1221 C CA . THR A 1 165 ? 4.8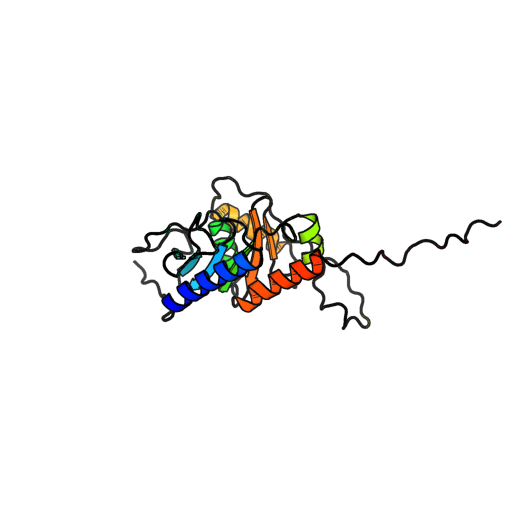38 10.585 -15.760 1.00 62.97 165 THR A CA 1
ATOM 1222 C C . THR A 1 165 ? 3.802 11.083 -16.766 1.00 62.97 165 THR A C 1
ATOM 1224 O O . THR A 1 165 ? 2.923 11.885 -16.460 1.00 62.97 165 THR A O 1
ATOM 1227 N N . ALA A 1 166 ? 3.899 10.607 -18.009 1.00 52.84 166 ALA A N 1
ATOM 1228 C CA . ALA A 1 166 ? 2.888 10.884 -19.021 1.00 52.84 166 ALA A CA 1
ATOM 1229 C C . ALA A 1 166 ? 1.559 10.199 -18.659 1.00 52.84 166 ALA A C 1
ATOM 1231 O O . ALA A 1 166 ? 1.549 9.083 -18.131 1.00 52.84 166 ALA A O 1
ATOM 1232 N N . ALA A 1 167 ? 0.435 10.836 -19.002 1.00 50.12 167 ALA A N 1
ATOM 1233 C CA . ALA A 1 167 ? -0.891 10.236 -18.879 1.00 50.12 167 ALA A CA 1
ATOM 1234 C C . ALA A 1 167 ? -0.910 8.839 -19.534 1.00 50.12 167 ALA A C 1
ATOM 1236 O O . ALA A 1 167 ? -0.602 8.702 -20.718 1.00 50.12 167 ALA A O 1
ATOM 1237 N N . GLY A 1 168 ? -1.246 7.808 -18.751 1.00 50.94 168 GLY A N 1
ATOM 1238 C CA . GLY A 1 168 ? -1.214 6.404 -19.180 1.00 50.94 168 GLY A CA 1
ATOM 1239 C C . GLY A 1 168 ? -0.008 5.587 -18.693 1.00 50.94 168 GLY A C 1
ATOM 1240 O O . GLY A 1 168 ? 0.122 4.431 -19.092 1.00 50.94 168 GLY A O 1
ATOM 1241 N N . ALA A 1 169 ? 0.864 6.140 -17.841 1.00 55.00 169 ALA A N 1
ATOM 1242 C CA . ALA A 1 169 ? 1.896 5.360 -17.158 1.00 55.00 169 ALA A CA 1
ATOM 1243 C C . ALA A 1 169 ? 1.284 4.232 -16.294 1.00 55.00 169 ALA A C 1
ATOM 1245 O O . ALA A 1 169 ? 0.186 4.392 -15.753 1.00 55.00 169 ALA A O 1
ATOM 1246 N N . PRO A 1 170 ? 1.961 3.074 -16.174 1.00 60.78 170 PRO A N 1
ATOM 1247 C CA . PRO A 1 170 ? 1.446 1.957 -15.393 1.00 60.78 170 PRO A CA 1
ATOM 1248 C C . PRO A 1 170 ? 1.332 2.336 -13.915 1.00 60.78 170 PRO A C 1
ATOM 1250 O O . PRO A 1 170 ? 2.142 3.110 -13.407 1.00 60.78 170 PRO A O 1
ATOM 1253 N N . ALA A 1 171 ? 0.346 1.750 -13.232 1.00 80.50 171 ALA A N 1
ATOM 1254 C CA . ALA A 1 171 ? 0.114 1.901 -11.798 1.00 80.50 171 ALA A CA 1
ATOM 1255 C C . ALA A 1 171 ? 1.226 1.215 -10.982 1.00 80.50 171 ALA A C 1
ATOM 1257 O O . ALA A 1 171 ? 1.011 0.163 -10.380 1.00 80.50 171 ALA A O 1
ATOM 1258 N N . ALA A 1 172 ? 2.441 1.755 -11.075 1.00 88.38 172 ALA A N 1
ATOM 1259 C CA . ALA A 1 172 ? 3.673 1.158 -10.602 1.00 88.38 172 ALA A CA 1
ATOM 1260 C C . ALA A 1 172 ? 4.704 2.214 -10.179 1.00 88.38 172 ALA A C 1
ATOM 1262 O O . ALA A 1 172 ? 4.952 3.187 -10.893 1.00 88.38 172 ALA A O 1
ATOM 1263 N N . LEU A 1 173 ? 5.369 1.972 -9.054 1.00 90.19 173 LEU A N 1
ATOM 1264 C CA . LEU A 1 173 ? 6.458 2.780 -8.521 1.00 90.19 173 LEU A CA 1
ATOM 1265 C C . LEU A 1 173 ? 7.537 1.855 -7.958 1.00 90.19 173 LEU A C 1
ATOM 1267 O O . LEU A 1 173 ? 7.245 1.009 -7.119 1.00 90.19 173 LEU A O 1
ATOM 1271 N N . LEU A 1 174 ? 8.789 2.028 -8.375 1.00 90.44 174 LEU A N 1
ATOM 1272 C CA . LEU A 1 174 ? 9.923 1.356 -7.740 1.00 90.44 174 LEU A CA 1
ATOM 1273 C C . LEU A 1 174 ? 10.572 2.290 -6.725 1.00 90.44 174 LEU A C 1
ATOM 1275 O O . LEU A 1 174 ? 10.965 3.401 -7.060 1.00 90.44 174 LEU A O 1
ATOM 1279 N N . VAL A 1 175 ? 10.767 1.801 -5.509 1.00 90.31 175 VAL A N 1
ATOM 1280 C CA . VAL A 1 175 ? 11.570 2.461 -4.481 1.00 90.31 175 VAL A CA 1
ATOM 1281 C C . VAL A 1 175 ? 12.836 1.634 -4.285 1.00 90.31 175 VAL A C 1
ATOM 1283 O O . VAL A 1 175 ? 12.752 0.448 -3.945 1.00 90.31 175 VAL A O 1
ATOM 1286 N N . ALA A 1 176 ? 14.005 2.227 -4.543 1.00 85.69 176 ALA A N 1
ATOM 1287 C CA . ALA A 1 176 ? 15.278 1.509 -4.464 1.00 85.69 176 ALA A CA 1
ATOM 1288 C C . ALA A 1 176 ? 15.479 0.873 -3.076 1.00 85.69 176 ALA A C 1
ATOM 1290 O O . ALA A 1 176 ? 15.098 1.448 -2.063 1.00 85.69 176 ALA A O 1
ATOM 1291 N N . ASP A 1 177 ? 16.017 -0.348 -3.034 1.00 82.81 177 ASP A N 1
ATOM 1292 C CA . ASP A 1 177 ? 16.222 -1.168 -1.824 1.00 82.81 177 ASP A CA 1
ATOM 1293 C C . ASP A 1 177 ? 14.970 -1.494 -0.978 1.00 82.81 177 ASP A C 1
ATOM 1295 O O . ASP A 1 177 ? 15.049 -2.299 -0.041 1.00 82.81 177 ASP A O 1
ATOM 1299 N N . THR A 1 178 ? 13.798 -0.967 -1.348 1.00 88.75 178 THR A N 1
ATOM 1300 C CA . THR A 1 178 ? 12.502 -1.222 -0.708 1.00 88.75 178 THR A CA 1
ATOM 1301 C C . THR A 1 178 ? 11.649 -2.177 -1.537 1.00 88.75 178 THR A C 1
ATOM 1303 O O . THR A 1 178 ? 11.201 -3.189 -1.006 1.00 88.75 178 THR A O 1
ATOM 1306 N N . GLY A 1 179 ? 11.427 -1.906 -2.827 1.00 91.19 179 GLY A N 1
ATOM 1307 C CA . GLY A 1 179 ? 10.659 -2.773 -3.729 1.00 91.19 179 GLY A CA 1
ATOM 1308 C C . GLY A 1 179 ? 9.688 -2.029 -4.644 1.00 91.19 179 GLY A C 1
ATOM 1309 O O . GLY A 1 179 ? 9.766 -0.812 -4.797 1.00 91.19 179 GLY A O 1
ATOM 1310 N N . VAL A 1 180 ? 8.791 -2.784 -5.280 1.00 93.12 180 VAL A N 1
ATOM 1311 C CA . VAL A 1 180 ? 7.807 -2.260 -6.239 1.00 93.12 180 VAL A CA 1
ATOM 1312 C C . VAL A 1 180 ? 6.459 -2.100 -5.556 1.00 93.12 180 VAL A C 1
ATOM 1314 O O . VAL A 1 180 ? 5.985 -3.027 -4.906 1.00 93.12 180 VAL A O 1
ATOM 1317 N N . PHE A 1 181 ? 5.848 -0.939 -5.746 1.00 94.56 181 PHE A N 1
ATOM 1318 C CA . PHE A 1 181 ? 4.498 -0.602 -5.332 1.00 94.56 181 PHE A CA 1
ATOM 1319 C C . PHE A 1 181 ? 3.599 -0.558 -6.561 1.00 94.56 181 PHE A C 1
ATOM 1321 O O . PHE A 1 181 ? 3.933 0.114 -7.535 1.00 94.56 181 PHE A O 1
ATOM 1328 N N . THR A 1 182 ? 2.461 -1.235 -6.513 1.00 93.75 182 THR A N 1
ATOM 1329 C CA . THR A 1 182 ? 1.377 -1.105 -7.487 1.00 93.75 182 THR A CA 1
ATOM 1330 C C . THR A 1 182 ? 0.090 -0.703 -6.792 1.00 93.75 182 THR A C 1
ATOM 1332 O O . THR A 1 182 ? -0.053 -0.880 -5.583 1.00 93.75 182 THR A O 1
ATOM 1335 N N . TRP A 1 183 ? -0.850 -0.124 -7.533 1.00 93.94 183 TRP A N 1
ATOM 1336 C CA . TRP A 1 183 ? -2.098 0.377 -6.959 1.00 93.94 183 TRP A CA 1
ATOM 1337 C C . TRP A 1 183 ? -3.279 0.242 -7.917 1.00 93.94 183 TRP A C 1
ATOM 1339 O O . TRP A 1 183 ? -3.104 -0.039 -9.101 1.00 93.94 183 TRP A O 1
ATOM 1349 N N . GLY A 1 184 ? -4.488 0.449 -7.398 1.00 91.12 184 GLY A N 1
ATOM 1350 C CA . GLY A 1 184 ? -5.715 0.421 -8.191 1.00 91.12 184 GLY A CA 1
ATOM 1351 C C . GLY A 1 184 ? -6.966 0.787 -7.397 1.00 91.12 184 GLY A C 1
ATOM 1352 O O . GLY A 1 184 ? -6.907 1.017 -6.183 1.00 91.12 184 GLY A O 1
ATOM 1353 N N . ARG A 1 185 ? -8.108 0.810 -8.093 1.00 92.62 185 ARG A N 1
ATOM 1354 C CA . ARG A 1 185 ? -9.453 1.030 -7.516 1.00 92.62 185 ARG A CA 1
ATOM 1355 C C . ARG A 1 185 ? -9.947 -0.154 -6.702 1.00 92.62 185 ARG A C 1
ATOM 1357 O O . ARG A 1 185 ? -10.867 -0.042 -5.898 1.00 92.62 185 ARG A O 1
ATOM 1364 N N . ASP A 1 186 ? -9.325 -1.299 -6.915 1.00 91.56 186 ASP A N 1
ATOM 1365 C CA . ASP A 1 186 ? -9.484 -2.480 -6.103 1.00 91.56 186 ASP A CA 1
ATOM 1366 C C . ASP A 1 186 ? -8.202 -3.313 -6.144 1.00 91.56 186 ASP A C 1
ATOM 1368 O O . ASP A 1 186 ? -7.232 -3.025 -6.854 1.00 91.56 186 ASP A O 1
ATOM 1372 N N . LEU A 1 187 ? -8.208 -4.377 -5.350 1.00 92.12 187 LEU A N 1
ATOM 1373 C CA . LEU A 1 187 ? -7.097 -5.303 -5.282 1.00 92.12 187 LEU A CA 1
ATOM 1374 C C . LEU A 1 187 ? -6.819 -6.013 -6.615 1.00 92.12 187 LEU A C 1
ATOM 1376 O O . LEU A 1 187 ? -5.666 -6.312 -6.903 1.00 92.12 187 LEU A O 1
ATOM 1380 N N . GLY A 1 188 ? -7.848 -6.295 -7.415 1.00 90.12 188 GLY A N 1
ATOM 1381 C CA . GLY A 1 188 ? -7.680 -6.944 -8.712 1.00 90.12 188 GLY A CA 1
ATOM 1382 C C . GLY A 1 188 ? -6.868 -6.076 -9.667 1.00 90.12 188 GLY A C 1
ATOM 1383 O O . GLY A 1 188 ? -5.947 -6.578 -10.302 1.00 90.12 188 GLY A O 1
ATOM 1384 N N . GLU A 1 189 ? -7.139 -4.773 -9.707 1.00 90.00 189 GLU A N 1
ATOM 1385 C CA . GLU A 1 189 ? -6.360 -3.822 -10.506 1.00 90.00 189 GLU A CA 1
ATOM 1386 C C . GLU A 1 189 ? -4.908 -3.706 -10.037 1.00 90.00 189 GLU A C 1
ATOM 1388 O O . GLU A 1 189 ? -3.995 -3.763 -10.862 1.00 90.00 189 GLU A O 1
ATOM 1393 N N . ALA A 1 190 ? -4.679 -3.601 -8.725 1.00 90.75 190 ALA A N 1
ATOM 1394 C CA . ALA A 1 190 ? -3.325 -3.512 -8.178 1.00 90.75 190 ALA A CA 1
ATOM 1395 C C . ALA A 1 190 ? -2.494 -4.776 -8.478 1.00 90.75 190 ALA A C 1
ATOM 1397 O O . ALA A 1 190 ? -1.308 -4.680 -8.809 1.00 90.75 190 ALA A O 1
ATOM 1398 N N . LEU A 1 191 ? -3.115 -5.959 -8.398 1.00 90.50 191 LEU A N 1
ATOM 1399 C CA . LEU A 1 191 ? -2.482 -7.236 -8.741 1.00 90.50 191 LEU A CA 1
ATOM 1400 C C . LEU A 1 191 ? -2.265 -7.383 -10.252 1.00 90.50 191 LEU A C 1
ATOM 1402 O O . LEU A 1 191 ? -1.181 -7.776 -10.667 1.00 90.50 191 LEU A O 1
ATOM 1406 N N . ALA A 1 192 ? -3.232 -6.992 -11.084 1.00 87.31 192 ALA A N 1
ATOM 1407 C CA . ALA A 1 192 ? -3.082 -7.021 -12.540 1.00 87.31 192 ALA A CA 1
ATOM 1408 C C . ALA A 1 192 ? -1.963 -6.083 -13.024 1.00 87.31 192 ALA A C 1
ATOM 1410 O O . ALA A 1 192 ? -1.225 -6.411 -13.957 1.00 87.31 192 ALA A O 1
ATOM 1411 N N . ALA A 1 193 ? -1.799 -4.924 -12.376 1.00 86.50 193 ALA A N 1
ATOM 1412 C CA . ALA A 1 193 ? -0.674 -4.032 -12.630 1.00 86.50 193 ALA A CA 1
ATOM 1413 C C . ALA A 1 193 ? 0.664 -4.717 -12.307 1.00 86.50 193 ALA A C 1
ATOM 1415 O O . ALA A 1 193 ? 1.596 -4.635 -13.111 1.00 86.50 193 ALA A O 1
ATOM 1416 N N . LEU A 1 194 ? 0.741 -5.432 -11.179 1.00 88.81 194 LEU A N 1
ATOM 1417 C CA . LEU A 1 194 ? 1.925 -6.193 -10.782 1.00 88.81 194 LEU A CA 1
ATOM 1418 C C . LEU A 1 194 ? 2.247 -7.322 -11.773 1.00 88.81 194 LEU A C 1
ATOM 1420 O O . LEU A 1 194 ? 3.379 -7.404 -12.251 1.00 88.81 194 LEU A O 1
ATOM 1424 N N . ASP A 1 195 ? 1.256 -8.135 -12.133 1.00 86.62 195 ASP A N 1
ATOM 1425 C CA . ASP A 1 195 ? 1.414 -9.229 -13.098 1.00 86.62 195 ASP A CA 1
ATOM 1426 C C . ASP A 1 195 ? 1.890 -8.702 -14.459 1.00 86.62 195 ASP A C 1
ATOM 1428 O O . ASP A 1 195 ? 2.812 -9.247 -15.070 1.00 86.62 195 ASP A O 1
ATOM 1432 N N . GLY A 1 196 ? 1.330 -7.574 -14.911 1.00 82.94 196 GLY A N 1
ATOM 1433 C CA . GLY A 1 196 ? 1.755 -6.928 -16.148 1.00 82.94 196 GLY A CA 1
ATOM 1434 C C . GLY A 1 196 ? 3.220 -6.476 -16.113 1.00 82.94 196 GLY A C 1
ATOM 1435 O O . GLY A 1 196 ? 3.924 -6.599 -17.118 1.00 82.94 196 GLY A O 1
ATOM 1436 N N . ILE A 1 197 ? 3.703 -5.957 -14.976 1.00 82.50 197 ILE A N 1
ATOM 1437 C CA . ILE A 1 197 ? 5.130 -5.630 -14.799 1.00 82.50 197 ILE A CA 1
ATOM 1438 C C . ILE A 1 197 ? 5.963 -6.902 -14.899 1.00 82.50 197 ILE A C 1
ATOM 1440 O O . ILE A 1 197 ? 6.992 -6.886 -15.574 1.00 82.50 197 ILE A O 1
ATOM 1444 N N . GLU A 1 198 ? 5.540 -7.993 -14.262 1.00 85.00 198 GLU A N 1
ATOM 1445 C CA . GLU A 1 198 ? 6.273 -9.258 -14.282 1.00 85.00 198 GLU A CA 1
ATOM 1446 C C . GLU A 1 198 ? 6.435 -9.822 -15.687 1.00 85.00 198 GLU A C 1
ATOM 1448 O O . GLU A 1 198 ? 7.551 -10.119 -16.120 1.00 85.00 198 GLU A O 1
ATOM 1453 N N . GLU A 1 199 ? 5.320 -9.948 -16.403 1.00 81.00 199 GLU A N 1
ATOM 1454 C CA . GLU A 1 199 ? 5.276 -10.505 -17.750 1.00 81.00 199 GLU A CA 1
ATOM 1455 C C . GLU A 1 199 ? 6.220 -9.731 -18.677 1.00 81.00 199 GLU A C 1
ATOM 1457 O O . GLU A 1 199 ? 7.072 -10.311 -19.361 1.00 81.00 199 GLU A O 1
ATOM 1462 N N . ARG A 1 200 ? 6.144 -8.396 -18.626 1.00 78.25 200 ARG A N 1
ATOM 1463 C CA . ARG A 1 200 ? 7.008 -7.507 -19.410 1.00 78.25 200 ARG A CA 1
ATOM 1464 C C . ARG A 1 200 ? 8.467 -7.527 -18.941 1.00 78.25 200 ARG A C 1
ATOM 1466 O O . ARG A 1 200 ? 9.360 -7.340 -19.763 1.00 78.25 200 ARG A O 1
ATOM 1473 N N . SER A 1 201 ? 8.730 -7.800 -17.662 1.00 76.50 201 SER A N 1
ATOM 1474 C CA . SER A 1 201 ? 10.092 -7.937 -17.120 1.00 76.50 201 SER A CA 1
ATOM 1475 C C . SER A 1 201 ? 10.778 -9.235 -17.559 1.00 76.50 201 SER A C 1
ATOM 1477 O O . SER A 1 201 ? 12.001 -9.251 -17.721 1.00 76.50 201 SER A O 1
ATOM 1479 N N . ARG A 1 202 ? 10.010 -10.318 -17.759 1.00 74.06 202 ARG A N 1
ATOM 1480 C CA . ARG A 1 202 ? 10.510 -11.642 -18.180 1.00 74.06 202 ARG A CA 1
ATOM 1481 C C . ARG A 1 202 ? 10.661 -11.791 -19.695 1.00 74.06 202 ARG A C 1
ATOM 1483 O O . ARG A 1 202 ? 11.433 -12.640 -20.138 1.00 74.06 202 ARG A O 1
ATOM 1490 N N . SER A 1 203 ? 9.935 -11.004 -20.489 1.00 60.12 203 SER A N 1
ATOM 1491 C CA . SER A 1 203 ? 9.989 -11.103 -21.948 1.00 60.12 203 SER A CA 1
ATOM 1492 C C . SER A 1 203 ? 11.371 -10.680 -22.474 1.00 60.12 203 SER A C 1
ATOM 1494 O O . SER A 1 203 ? 11.807 -9.554 -22.204 1.00 60.12 203 SER A O 1
ATOM 1496 N N . PRO A 1 204 ? 12.098 -11.538 -23.217 1.00 51.59 204 PRO A N 1
ATOM 1497 C CA . PRO A 1 204 ? 13.318 -11.104 -23.873 1.00 51.59 204 PRO A CA 1
ATOM 1498 C C . PRO A 1 204 ? 12.944 -10.017 -24.881 1.00 51.59 204 PRO A C 1
ATOM 1500 O O . PRO A 1 204 ? 12.076 -10.220 -25.732 1.00 51.59 204 PRO A O 1
ATOM 1503 N N . LEU A 1 205 ? 13.613 -8.861 -24.806 1.00 51.03 205 LEU A N 1
ATOM 1504 C CA . LEU A 1 205 ? 13.628 -7.916 -25.918 1.00 51.03 205 LEU A CA 1
ATOM 1505 C C . LEU A 1 205 ? 13.958 -8.732 -27.171 1.00 51.03 205 LEU A C 1
ATOM 1507 O O . LEU A 1 205 ? 15.048 -9.302 -27.256 1.00 51.03 205 LEU A O 1
ATOM 1511 N N . ARG A 1 206 ? 13.034 -8.820 -28.139 1.00 43.97 206 ARG A N 1
ATOM 1512 C CA . ARG A 1 206 ? 13.449 -9.228 -29.483 1.00 43.97 206 ARG A CA 1
ATOM 1513 C C . ARG A 1 206 ? 14.540 -8.228 -29.865 1.00 43.97 206 ARG A C 1
ATOM 1515 O O . ARG A 1 206 ? 14.260 -7.027 -29.784 1.00 43.97 206 ARG A O 1
ATOM 1522 N N . PRO A 1 207 ? 15.763 -8.669 -30.210 1.00 38.75 207 PRO A N 1
ATOM 1523 C CA . PRO A 1 207 ? 16.743 -7.745 -30.746 1.00 38.75 207 PRO A CA 1
ATOM 1524 C C . PRO A 1 207 ? 16.069 -7.004 -31.898 1.00 38.75 207 PRO A C 1
ATOM 1526 O O . PRO A 1 207 ? 15.390 -7.622 -32.727 1.00 38.75 207 PRO A O 1
ATOM 1529 N N . GLY A 1 208 ? 16.163 -5.674 -31.858 1.00 39.38 208 GLY A N 1
ATOM 1530 C CA . GLY A 1 208 ? 15.647 -4.819 -32.913 1.00 39.38 208 GLY A CA 1
ATOM 1531 C C . GLY A 1 208 ? 16.120 -5.349 -34.260 1.00 39.38 208 GLY A C 1
ATOM 1532 O O . GLY A 1 208 ? 17.250 -5.821 -34.391 1.00 39.38 208 GLY A O 1
ATOM 1533 N N . ALA A 1 209 ? 15.224 -5.319 -35.239 1.00 44.94 209 ALA A N 1
ATOM 1534 C CA . ALA A 1 209 ? 15.529 -5.606 -36.627 1.00 44.94 209 ALA A CA 1
ATOM 1535 C C . ALA A 1 209 ? 16.409 -4.486 -37.208 1.00 44.94 209 ALA A C 1
ATOM 1537 O O . ALA A 1 209 ? 15.948 -3.718 -38.034 1.00 44.94 209 ALA A O 1
ATOM 1538 N N . ASP A 1 210 ? 17.647 -4.409 -36.726 1.00 46.66 210 ASP A N 1
ATOM 1539 C CA . ASP A 1 210 ? 18.769 -3.650 -37.273 1.00 46.66 210 ASP A CA 1
ATOM 1540 C C . ASP A 1 210 ? 20.054 -4.426 -36.941 1.00 46.66 210 ASP A C 1
ATOM 1542 O O . ASP A 1 210 ? 20.946 -3.972 -36.226 1.00 46.66 210 ASP A O 1
ATOM 1546 N N . ALA A 1 211 ? 20.139 -5.663 -37.435 1.00 38.59 211 ALA A N 1
ATOM 1547 C CA . ALA A 1 211 ? 21.443 -6.227 -37.745 1.00 38.59 211 ALA A CA 1
ATOM 1548 C C . ALA A 1 211 ? 21.808 -5.692 -39.139 1.00 38.59 211 ALA A C 1
ATOM 1550 O O . ALA A 1 211 ? 21.066 -5.982 -40.081 1.00 38.59 211 ALA A O 1
ATOM 1551 N N . PRO A 1 212 ? 22.880 -4.896 -39.304 1.00 44.56 212 PRO A N 1
ATOM 1552 C CA . PRO A 1 212 ? 23.328 -4.527 -40.636 1.00 44.56 212 PRO A CA 1
ATOM 1553 C C . PRO A 1 212 ? 23.686 -5.801 -41.404 1.00 44.56 212 PRO A C 1
ATOM 1555 O O . PRO A 1 212 ? 24.388 -6.675 -40.893 1.00 44.56 212 PRO A O 1
ATOM 1558 N N . ASP A 1 213 ? 23.159 -5.899 -42.621 1.00 47.03 213 ASP A N 1
ATOM 1559 C CA . ASP A 1 213 ? 23.469 -6.951 -43.583 1.00 47.03 213 ASP A CA 1
ATOM 1560 C C . ASP A 1 213 ? 25.001 -7.088 -43.736 1.00 47.03 213 ASP A C 1
ATOM 1562 O O . ASP A 1 213 ? 25.665 -6.117 -44.119 1.00 47.03 213 ASP A O 1
ATOM 1566 N N . PRO A 1 214 ? 25.606 -8.257 -43.445 1.00 45.00 214 PRO A N 1
ATOM 1567 C CA . PRO A 1 214 ? 27.040 -8.456 -43.630 1.00 45.00 214 PRO A CA 1
ATOM 1568 C C . PRO A 1 214 ? 27.476 -8.498 -45.111 1.00 45.00 214 PRO A C 1
ATOM 1570 O O . PRO A 1 214 ? 28.663 -8.676 -45.380 1.00 45.00 214 PRO A O 1
ATOM 1573 N N . ALA A 1 215 ? 26.580 -8.299 -46.086 1.00 47.59 215 ALA A N 1
ATOM 1574 C CA . ALA A 1 215 ? 26.900 -8.335 -47.517 1.00 47.59 215 ALA A CA 1
ATOM 1575 C C . ALA A 1 215 ? 27.443 -7.017 -48.126 1.00 47.59 215 ALA A C 1
ATOM 1577 O O . ALA A 1 215 ? 27.539 -6.892 -49.345 1.00 47.59 215 ALA A O 1
ATOM 1578 N N . GLY A 1 216 ? 27.833 -6.028 -47.315 1.00 43.47 216 GLY A N 1
ATOM 1579 C CA . GLY A 1 216 ? 28.224 -4.693 -47.798 1.00 43.47 216 GLY A CA 1
ATOM 1580 C C . GLY A 1 216 ? 29.701 -4.453 -48.150 1.00 43.47 216 GLY A C 1
ATOM 1581 O O . GLY A 1 216 ? 30.044 -3.317 -48.462 1.00 43.47 216 GLY A O 1
ATOM 1582 N N . TRP A 1 217 ? 30.594 -5.449 -48.090 1.00 45.00 217 TRP A N 1
ATOM 1583 C CA . TRP A 1 217 ? 32.029 -5.261 -48.386 1.00 45.00 217 TRP A 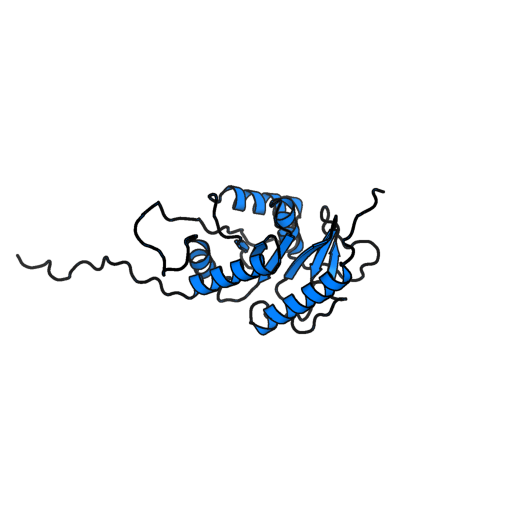CA 1
ATOM 1584 C C . TRP A 1 217 ? 32.470 -6.067 -49.609 1.00 45.00 217 TRP A C 1
ATOM 1586 O O . TRP A 1 217 ? 33.224 -7.028 -49.507 1.00 45.00 217 TRP A O 1
ATOM 1596 N N . THR A 1 218 ? 32.008 -5.657 -50.789 1.00 45.28 218 THR A N 1
ATOM 1597 C CA . THR A 1 218 ? 32.729 -5.903 -52.048 1.00 45.28 218 THR A CA 1
ATOM 1598 C C . THR A 1 218 ? 32.532 -4.727 -53.003 1.00 45.28 218 THR A C 1
ATOM 1600 O O . THR A 1 218 ? 31.561 -4.687 -53.757 1.00 45.28 218 THR A O 1
ATOM 1603 N N . ARG A 1 219 ? 33.470 -3.774 -52.973 1.00 43.09 219 ARG A N 1
ATOM 1604 C CA . ARG A 1 219 ? 34.178 -3.212 -54.140 1.00 43.09 219 ARG A CA 1
ATOM 1605 C C . ARG A 1 219 ? 35.192 -2.166 -53.707 1.00 43.09 219 ARG A C 1
ATOM 1607 O O . ARG A 1 219 ? 34.823 -1.301 -52.888 1.00 43.09 219 ARG A O 1
#

Mean predicted aligned error: 9.6 Å